Protein AF-A0A950G8R0-F1 (afdb_monomer)

Nearest PDB structures (foldseek):
  3d36-assembly1_B  TM=7.121E-01  e=9.493E-11  Geobacillus stearothermophilus 10
  7zp0-assembly1_A  TM=7.092E-01  e=2.660E-10  Escherichia coli 'BL21-Gold(DE3)pLysS AG'
  3d36-assembly1_A  TM=7.132E-01  e=2.826E-10  Geobacillus stearothermophilus 10
  3ehj-assembly1_A  TM=5.829E-01  e=2.510E-07  Bacillus subtilis
  7ssj-assembly2_D  TM=5.997E-01  e=2.511E-06  Bacillus subtilis subsp. subtilis str. 168

Sequence (204 aa):
MTQLGWFESFAVLNPNGLFPLAYAFGLAVSVLGVSAFRNWGAMLARRNLADSPELQDIVDSERGTVRFHGERLEIASEAEWAMTALAGRAAAQDVTLKVALVPGLAVWMDRRSFRRLLVELISRASADAACGHVLLTGCRHGGRVQIAVSHDGPPASREMLETALRSSIEIAALNGGRLEVNICTGQGATVLVRMPEPAAAPAP

Foldseek 3Di:
DDDDDDDDDDDDDDPDDDDDDDDPDDPDDDPPPPVVVLVVLVVVVVVVQVPPVLSVVLVVPPPDDDDWDWDKDFVVVLLVVLCVVCVVVLVVQLEAEEEAEDGPAIAGGRSSLVSVLNNLLQVVQSSQARNWYWYWYWDDDPQKIKIKIWHQGAEDPPVVVCVSCVSSQVSLVVQVKGWDKDADGNRGIMIMIIGHGPPDDPDD

Structure (mmCIF, N/CA/C/O backbone):
data_AF-A0A950G8R0-F1
#
_entry.id   AF-A0A950G8R0-F1
#
loop_
_atom_site.group_PDB
_atom_site.id
_atom_site.type_symbol
_atom_site.label_atom_id
_atom_site.label_alt_id
_atom_site.label_comp_id
_atom_site.label_asym_id
_atom_site.label_entity_id
_atom_site.label_seq_id
_atom_site.pdbx_PDB_ins_code
_atom_site.Cartn_x
_atom_site.Cartn_y
_atom_site.Cartn_z
_atom_site.occupancy
_atom_site.B_iso_or_equiv
_atom_site.auth_seq_id
_atom_site.auth_comp_id
_atom_site.auth_asym_id
_atom_site.auth_atom_id
_atom_site.pdbx_PDB_model_num
ATOM 1 N N . MET A 1 1 ? -28.701 -11.470 -23.877 1.00 56.28 1 MET A N 1
ATOM 2 C CA . MET A 1 1 ? -29.969 -11.731 -23.167 1.00 56.28 1 MET A CA 1
ATOM 3 C C . MET A 1 1 ? -29.976 -13.193 -22.760 1.00 56.28 1 MET A C 1
ATOM 5 O O . MET A 1 1 ? -30.328 -14.033 -23.573 1.00 56.28 1 MET A O 1
ATOM 9 N N . THR A 1 2 ? -29.538 -13.478 -21.534 1.00 52.56 2 THR A N 1
ATOM 10 C CA . THR A 1 2 ? -29.691 -14.793 -20.901 1.00 52.56 2 THR A CA 1
ATOM 11 C C . THR A 1 2 ? -29.766 -14.559 -19.394 1.00 52.56 2 THR A C 1
ATOM 13 O O . THR A 1 2 ? -28.801 -14.114 -18.779 1.00 52.56 2 THR A O 1
ATOM 16 N N . GLN A 1 3 ? -30.964 -14.753 -18.849 1.00 56.56 3 GLN A N 1
ATOM 17 C CA . GLN A 1 3 ? -31.274 -14.857 -17.424 1.00 56.56 3 GLN A CA 1
ATOM 18 C C . GLN A 1 3 ? -31.016 -16.296 -16.962 1.00 56.56 3 GLN A C 1
ATOM 20 O O . GLN A 1 3 ? -31.252 -17.209 -17.748 1.00 56.56 3 GLN A O 1
ATOM 25 N N . LEU A 1 4 ? -30.603 -16.455 -15.699 1.00 52.44 4 LEU A N 1
ATOM 26 C CA . LEU A 1 4 ? -30.851 -17.557 -14.740 1.00 52.44 4 LEU A CA 1
ATOM 27 C C . LEU A 1 4 ? -29.830 -17.315 -13.612 1.00 52.44 4 LEU A C 1
ATOM 29 O O . LEU A 1 4 ? -28.634 -17.374 -13.862 1.00 52.44 4 LEU A O 1
ATOM 33 N N . GLY A 1 5 ? -30.209 -16.805 -12.439 1.00 49.22 5 GLY A N 1
ATOM 34 C CA . GLY A 1 5 ? -31.035 -17.483 -11.432 1.00 49.22 5 GLY A CA 1
ATOM 35 C C . GLY A 1 5 ? -30.094 -18.172 -10.429 1.00 49.22 5 GLY A C 1
ATOM 36 O O . GLY A 1 5 ? -29.010 -18.553 -10.843 1.00 49.22 5 GLY A O 1
ATOM 37 N N . TRP A 1 6 ? -30.498 -18.328 -9.162 1.00 50.22 6 TRP A N 1
ATOM 38 C CA . TRP A 1 6 ? -29.772 -18.969 -8.036 1.00 50.22 6 TRP A CA 1
ATOM 39 C C . TRP A 1 6 ? -29.011 -18.033 -7.073 1.00 50.22 6 TRP A C 1
ATOM 41 O O . TRP A 1 6 ? -27.817 -17.803 -7.216 1.00 50.22 6 TRP A O 1
ATOM 51 N N . PHE A 1 7 ? -29.701 -17.542 -6.035 1.00 55.50 7 PHE A N 1
ATOM 52 C CA . PHE A 1 7 ? -29.464 -18.003 -4.657 1.00 55.50 7 PHE A CA 1
ATOM 53 C C . PHE A 1 7 ? -30.674 -17.675 -3.774 1.00 55.50 7 PHE A C 1
ATOM 55 O O . PHE A 1 7 ? -31.236 -16.582 -3.821 1.00 55.50 7 PHE A O 1
ATOM 62 N N . GLU A 1 8 ? -31.097 -18.691 -3.035 1.00 46.59 8 GLU A N 1
ATOM 63 C CA . GLU A 1 8 ? -32.335 -18.776 -2.278 1.00 46.59 8 GLU A CA 1
ATOM 64 C C . GLU A 1 8 ? -32.227 -18.139 -0.885 1.00 46.59 8 GLU A C 1
ATOM 66 O O . GLU A 1 8 ? -31.207 -18.220 -0.205 1.00 46.59 8 GLU A O 1
ATOM 71 N N . SER A 1 9 ? -33.339 -17.523 -0.488 1.00 46.38 9 SER A N 1
ATOM 72 C CA . SER A 1 9 ? -33.982 -17.546 0.827 1.00 46.38 9 SER A CA 1
ATOM 73 C C . SER A 1 9 ? -33.234 -18.178 2.011 1.00 46.38 9 SER A C 1
ATOM 75 O O . SER A 1 9 ? -33.137 -19.394 2.110 1.00 46.38 9 SER A O 1
ATOM 77 N N . PHE A 1 10 ? -32.946 -17.360 3.028 1.00 44.28 10 PHE A N 1
ATOM 78 C CA . PHE A 1 10 ? -33.042 -17.777 4.432 1.00 44.28 10 PHE A CA 1
ATOM 79 C C . PHE A 1 10 ? -33.707 -16.670 5.254 1.00 44.28 10 PHE A C 1
ATOM 81 O O . PHE A 1 10 ? -33.058 -15.806 5.837 1.00 44.28 10 PHE A O 1
ATOM 88 N N . ALA A 1 11 ? -35.038 -16.712 5.290 1.00 43.00 11 ALA A N 1
ATOM 89 C CA . ALA A 1 11 ? -35.831 -16.094 6.339 1.00 43.00 11 ALA A CA 1
ATOM 90 C C . ALA A 1 11 ? -36.246 -17.207 7.308 1.00 43.00 11 ALA A C 1
ATOM 92 O O . ALA A 1 11 ? -37.139 -17.995 7.004 1.00 43.00 11 ALA A O 1
ATOM 93 N N . VAL A 1 12 ? -35.590 -17.285 8.467 1.00 53.62 12 VAL A N 1
ATOM 94 C CA . VAL A 1 12 ? -36.101 -18.037 9.620 1.00 53.62 12 VAL A CA 1
ATOM 95 C C . VAL A 1 12 ? -36.575 -17.013 10.639 1.00 53.62 12 VAL A C 1
ATOM 97 O O . VAL A 1 12 ? -35.790 -16.370 11.332 1.00 53.62 12 VAL A O 1
ATOM 100 N N . LEU A 1 13 ? -37.894 -16.842 10.669 1.00 48.06 13 LEU A N 1
ATOM 101 C CA . LEU A 1 13 ? -38.635 -16.189 11.738 1.00 48.06 13 LEU A CA 1
ATOM 102 C C . LEU A 1 13 ? -38.479 -17.016 13.018 1.00 48.06 13 LEU A C 1
ATOM 104 O O . LEU A 1 13 ? -38.808 -18.200 13.023 1.00 48.06 13 LEU A O 1
ATOM 108 N N . ASN A 1 14 ? -38.053 -16.382 14.108 1.00 51.53 14 ASN A N 1
ATOM 109 C CA . ASN A 1 14 ? -38.262 -16.907 15.453 1.00 51.53 14 ASN A CA 1
ATOM 110 C C . ASN A 1 14 ? -39.216 -15.961 16.203 1.00 51.53 14 ASN A C 1
ATOM 112 O O . ASN A 1 14 ? -38.780 -14.909 16.676 1.00 51.53 14 ASN A O 1
ATOM 116 N N . PRO A 1 15 ? -40.526 -16.264 16.256 1.00 60.34 15 PRO A N 1
ATOM 117 C CA . PRO A 1 15 ? -41.476 -15.553 17.088 1.00 60.34 15 PRO A CA 1
ATOM 118 C C . PRO A 1 15 ? -41.590 -16.280 18.436 1.00 60.34 15 PRO A C 1
ATOM 120 O O . PRO A 1 15 ? -41.820 -17.484 18.473 1.00 60.34 15 PRO A O 1
ATOM 123 N N . ASN A 1 16 ? -41.522 -15.529 19.536 1.00 57.62 16 ASN A N 1
ATOM 124 C CA . ASN A 1 16 ? -41.764 -15.972 20.921 1.00 57.62 16 ASN A CA 1
ATOM 125 C C . ASN A 1 16 ? -40.539 -16.503 21.686 1.00 57.62 16 ASN A C 1
ATOM 127 O O . ASN A 1 16 ? -40.382 -17.694 21.935 1.00 57.62 16 ASN A O 1
ATOM 131 N N . GLY A 1 17 ? -39.738 -15.562 22.184 1.00 45.22 17 GLY A N 1
ATOM 132 C CA . GLY A 1 17 ? -38.796 -15.777 23.281 1.00 45.22 17 GLY A CA 1
ATOM 133 C C . GLY A 1 17 ? -38.827 -14.595 24.245 1.00 45.22 17 GLY A C 1
ATOM 134 O O . GLY A 1 17 ? -37.908 -13.787 24.267 1.00 45.22 17 GLY A O 1
ATOM 135 N N . LEU A 1 18 ? -39.923 -14.471 24.998 1.00 55.84 18 LEU A N 1
ATOM 136 C CA . LEU A 1 18 ? -40.035 -13.627 26.189 1.00 55.84 18 LEU A CA 1
ATOM 137 C C . LEU A 1 18 ? -38.908 -13.976 27.177 1.00 55.84 18 LEU A C 1
ATOM 139 O O . LEU A 1 18 ? -38.962 -15.029 27.804 1.00 55.84 18 LEU A O 1
ATOM 143 N N . PHE A 1 19 ? -37.933 -13.082 27.360 1.00 46.44 19 PHE A N 1
ATOM 144 C CA . PHE A 1 19 ? -37.083 -13.055 28.554 1.00 46.44 19 PHE A CA 1
ATOM 145 C C . PHE A 1 19 ? -36.924 -11.615 29.071 1.00 46.44 19 PHE A C 1
ATOM 147 O O . PHE A 1 19 ? -36.856 -10.681 28.269 1.00 46.44 19 PHE A O 1
ATOM 154 N N . PRO A 1 20 ? -36.948 -11.408 30.401 1.00 51.25 20 PRO A N 1
ATOM 155 C CA . PRO A 1 20 ? -37.363 -10.148 30.998 1.00 51.25 20 PRO A CA 1
ATOM 156 C C . PRO A 1 20 ? -36.202 -9.200 31.335 1.00 51.25 20 PRO A C 1
ATOM 158 O O . PRO A 1 20 ? -35.110 -9.613 31.708 1.00 51.25 20 PRO A O 1
ATOM 161 N N . LEU A 1 21 ? -36.520 -7.906 31.234 1.00 49.56 21 LEU A N 1
ATOM 162 C CA . LEU A 1 21 ? -36.115 -6.781 32.091 1.00 49.56 21 LEU A CA 1
ATOM 163 C C . LEU A 1 21 ? -35.114 -7.094 33.223 1.00 49.56 21 LEU A C 1
ATOM 165 O O . LEU A 1 21 ? -35.530 -7.386 34.341 1.00 49.56 21 LEU A O 1
ATOM 169 N N . ALA A 1 22 ? -33.813 -6.921 32.970 1.00 41.91 22 ALA A N 1
ATOM 170 C CA . ALA A 1 22 ? -32.815 -6.751 34.033 1.00 41.91 22 ALA A CA 1
ATOM 171 C C . ALA A 1 22 ? -31.480 -6.164 33.529 1.00 41.91 22 ALA A C 1
ATOM 173 O O . ALA A 1 22 ? -30.437 -6.742 33.777 1.00 41.91 22 ALA A O 1
ATOM 174 N N . TYR A 1 23 ? -31.473 -5.018 32.840 1.00 42.53 23 TYR A N 1
ATOM 175 C CA . TYR A 1 23 ? -30.245 -4.212 32.696 1.00 42.53 23 TYR A CA 1
ATOM 176 C C . TYR A 1 23 ? -30.595 -2.725 32.651 1.00 42.53 23 TYR A C 1
ATOM 178 O O . TYR A 1 23 ? -30.576 -2.070 31.614 1.00 42.53 23 TYR A O 1
ATOM 186 N N . ALA A 1 24 ? -30.954 -2.193 33.814 1.00 44.75 24 ALA A N 1
ATOM 187 C CA . ALA A 1 24 ? -31.114 -0.767 34.041 1.00 44.75 24 ALA A CA 1
ATOM 188 C C . ALA A 1 24 ? -30.210 -0.360 35.204 1.00 44.75 24 ALA A C 1
ATOM 190 O O . ALA A 1 24 ? -30.708 -0.143 36.292 1.00 44.75 24 ALA A O 1
ATOM 191 N N . PHE A 1 25 ? -28.891 -0.324 34.998 1.00 39.34 25 PHE A N 1
ATOM 192 C CA . PHE A 1 25 ? -27.943 0.475 35.789 1.00 39.34 25 PHE A CA 1
ATOM 193 C C . PHE A 1 25 ? -26.583 0.462 35.075 1.00 39.34 25 PHE A C 1
ATOM 195 O O . PHE A 1 25 ? -25.941 -0.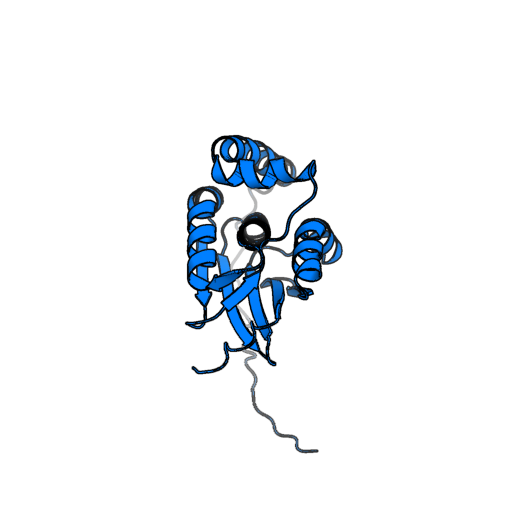581 34.999 1.00 39.34 25 PHE A O 1
ATOM 202 N N . GLY A 1 26 ? -26.159 1.609 34.527 1.00 38.31 26 GLY A N 1
ATOM 203 C CA . GLY A 1 26 ? -24.793 1.775 34.007 1.00 38.31 26 GLY A CA 1
ATOM 204 C C . GLY A 1 26 ? -24.605 2.535 32.688 1.00 38.31 26 GLY A C 1
ATOM 205 O O . GLY A 1 26 ? -23.570 2.360 32.062 1.00 38.31 26 GLY A O 1
ATOM 206 N N . LEU A 1 27 ? -25.544 3.375 32.238 1.00 41.72 27 LEU A N 1
ATOM 207 C CA . LEU A 1 27 ? -25.327 4.281 31.095 1.00 41.72 27 LEU A CA 1
ATOM 208 C C . LEU A 1 27 ? -25.220 5.730 31.575 1.00 41.72 27 LEU A C 1
ATOM 210 O O . LEU A 1 27 ? -26.142 6.523 31.419 1.00 41.72 27 LEU A O 1
ATOM 214 N N . ALA A 1 28 ? -24.098 6.070 32.206 1.00 39.53 28 ALA A N 1
ATOM 215 C CA . ALA A 1 28 ? -23.798 7.457 32.562 1.00 39.53 28 ALA A CA 1
ATOM 216 C C . ALA A 1 28 ? -22.292 7.746 32.649 1.00 39.53 28 ALA A C 1
ATOM 218 O O . ALA A 1 28 ? -21.869 8.524 33.490 1.00 39.53 28 ALA A O 1
ATOM 219 N N . VAL A 1 29 ? -21.462 7.141 31.795 1.00 44.09 29 VAL A N 1
ATOM 220 C CA . VAL A 1 29 ? -20.091 7.616 31.542 1.00 44.09 29 VAL A CA 1
ATOM 221 C C . VAL A 1 29 ? -19.752 7.300 30.082 1.00 44.09 29 VAL A C 1
ATOM 223 O O . VAL A 1 29 ? -20.073 6.213 29.610 1.00 44.09 29 VAL A O 1
ATOM 226 N N . SER A 1 30 ? -19.046 8.212 29.403 1.00 42.66 30 SER A N 1
ATOM 227 C CA . SER A 1 30 ? -18.218 7.957 28.199 1.00 42.66 30 SER A CA 1
ATOM 228 C C . SER A 1 30 ? -18.713 8.421 26.817 1.00 42.66 30 SER A C 1
ATOM 230 O O . SER A 1 30 ? -18.293 7.850 25.819 1.00 42.66 30 SER A O 1
ATOM 232 N N . VAL A 1 31 ? -19.501 9.495 26.686 1.00 42.34 31 VAL A N 1
ATOM 233 C CA . VAL A 1 31 ? -19.679 10.141 25.353 1.00 42.34 31 VAL A CA 1
ATOM 234 C C . VAL A 1 31 ? -18.687 11.297 25.120 1.00 42.34 31 VAL A C 1
ATOM 236 O O . VAL A 1 31 ? -18.410 11.657 23.982 1.00 42.34 31 VAL A O 1
ATOM 239 N N . LEU A 1 32 ? -18.036 11.815 26.169 1.00 40.28 32 LEU A N 1
ATOM 240 C CA . LEU A 1 32 ? -17.074 12.927 26.054 1.00 40.28 32 LEU A CA 1
ATOM 241 C C . LEU A 1 32 ? -15.586 12.512 26.000 1.00 40.28 32 LEU A C 1
ATOM 243 O O . LEU A 1 32 ? -14.726 13.375 25.861 1.00 40.28 32 LEU A O 1
ATOM 247 N N . GLY A 1 33 ? -15.261 11.214 26.075 1.00 36.69 33 GLY A N 1
ATOM 248 C CA . GLY A 1 33 ? -13.867 10.727 26.112 1.00 36.69 33 GLY A CA 1
ATOM 249 C C . GLY A 1 33 ? -13.295 10.206 24.786 1.00 36.69 33 GLY A C 1
ATOM 250 O O . GLY A 1 33 ? -12.078 10.169 24.612 1.00 36.69 33 GLY A O 1
ATOM 251 N N . VAL A 1 34 ? -14.143 9.824 23.825 1.00 45.59 34 VAL A N 1
ATOM 252 C CA . VAL A 1 34 ? -13.690 9.130 22.600 1.00 45.59 34 VAL A CA 1
ATOM 253 C C . VAL A 1 34 ? -13.002 10.082 21.610 1.00 45.59 34 VAL A C 1
ATOM 255 O O . VAL A 1 34 ? -12.077 9.687 20.900 1.00 45.59 34 VAL A O 1
ATOM 258 N N . SER A 1 35 ? -13.380 11.362 21.589 1.00 47.34 35 SER A N 1
ATOM 259 C CA . SER A 1 35 ? -12.761 12.350 20.694 1.00 47.34 35 SER A CA 1
ATOM 260 C C . SER A 1 35 ? -11.381 12.812 21.177 1.00 47.34 35 SER A C 1
ATOM 262 O O . SER A 1 35 ? -10.475 12.987 20.362 1.00 47.34 35 SER A O 1
ATOM 264 N N . ALA A 1 36 ? -11.180 12.945 22.492 1.00 46.81 36 ALA A N 1
ATOM 265 C CA . ALA A 1 36 ? -9.898 13.357 23.066 1.00 46.81 36 ALA A CA 1
ATOM 266 C C . ALA A 1 36 ? -8.822 12.257 22.956 1.00 46.81 36 ALA A C 1
ATOM 268 O O . ALA A 1 36 ? -7.653 12.564 22.721 1.00 46.81 36 ALA A O 1
ATOM 269 N N . PHE A 1 37 ? -9.210 10.977 23.028 1.00 45.75 37 PHE A N 1
ATOM 270 C CA . PHE A 1 37 ? -8.273 9.855 22.895 1.00 45.75 37 PHE A CA 1
ATOM 271 C C . PHE A 1 37 ? -7.771 9.663 21.449 1.00 45.75 37 PHE A C 1
ATOM 273 O O . PHE A 1 37 ? -6.591 9.379 21.236 1.00 45.75 37 PHE A O 1
ATOM 280 N N . ARG A 1 38 ? -8.616 9.938 20.439 1.00 51.53 38 ARG A N 1
ATOM 281 C CA . ARG A 1 38 ? -8.220 9.918 19.013 1.00 51.53 38 ARG A CA 1
ATOM 282 C C . ARG A 1 38 ? -7.114 10.925 18.682 1.00 51.53 38 ARG A C 1
ATOM 284 O O . ARG A 1 38 ? -6.233 10.614 17.884 1.00 51.53 38 ARG A O 1
ATOM 291 N N . ASN A 1 39 ? -7.120 12.102 19.312 1.00 47.75 39 ASN A N 1
ATOM 292 C CA . ASN A 1 39 ? -6.078 13.115 19.101 1.00 47.75 39 ASN A CA 1
ATOM 293 C C . ASN A 1 39 ? -4.795 12.835 19.905 1.00 47.75 39 ASN A C 1
ATOM 295 O O . ASN A 1 39 ? -3.703 13.164 19.439 1.00 47.75 39 ASN A O 1
ATOM 299 N N . TRP A 1 40 ? -4.890 12.181 21.069 1.00 47.12 40 TRP A N 1
ATOM 300 C CA . TRP A 1 40 ? -3.723 11.840 21.896 1.00 47.12 40 TRP A CA 1
ATOM 301 C C . TRP A 1 40 ? -2.821 10.792 21.219 1.00 47.12 40 TRP A C 1
ATOM 303 O O . TRP A 1 40 ? -1.595 10.936 21.208 1.00 47.12 40 TRP A O 1
ATOM 313 N N . GLY A 1 41 ? -3.411 9.792 20.555 1.00 51.22 41 GLY A N 1
ATOM 314 C CA . GLY A 1 41 ? -2.663 8.788 19.786 1.00 51.22 41 GLY A CA 1
ATOM 315 C C . GLY A 1 41 ? -1.854 9.387 18.626 1.00 51.22 41 GLY A C 1
ATOM 316 O O . GLY A 1 41 ? -0.707 9.002 18.405 1.00 51.22 41 GLY A O 1
ATOM 317 N N . ALA A 1 42 ? -2.394 10.398 17.936 1.00 52.69 42 ALA A N 1
ATOM 318 C CA . ALA A 1 42 ? -1.684 11.106 16.868 1.00 52.69 42 ALA A CA 1
ATOM 319 C C . ALA A 1 42 ? -0.477 11.915 17.385 1.00 52.69 42 ALA A C 1
ATOM 321 O O . ALA A 1 42 ? 0.511 12.075 16.666 1.00 52.69 42 ALA A O 1
ATOM 322 N N . MET A 1 43 ? -0.532 12.396 18.632 1.00 54.09 43 MET A N 1
ATOM 323 C CA . MET A 1 43 ? 0.553 13.155 19.259 1.00 54.09 43 MET A CA 1
ATOM 324 C C . MET A 1 43 ? 1.682 12.245 19.772 1.00 54.09 43 MET A C 1
ATOM 326 O O . MET A 1 43 ? 2.853 12.583 19.609 1.00 54.09 43 MET A O 1
ATOM 330 N N . LEU A 1 44 ? 1.362 11.067 20.325 1.00 49.53 44 LEU A N 1
ATOM 331 C CA . LEU A 1 44 ? 2.370 10.094 20.777 1.00 49.53 44 LEU A CA 1
ATOM 332 C C . LEU A 1 44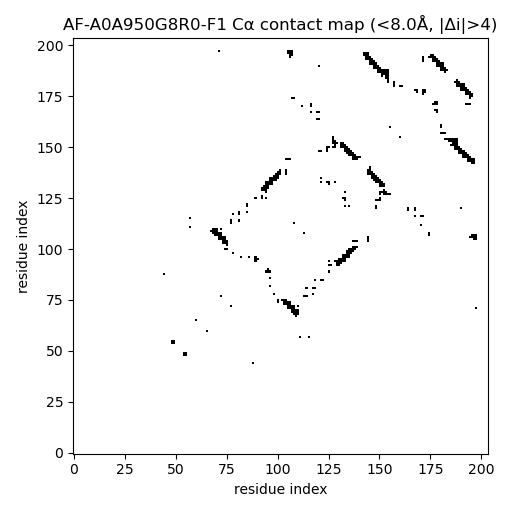 ? 3.021 9.334 19.614 1.00 49.53 44 LEU A C 1
ATOM 334 O O . LEU A 1 44 ? 4.227 9.094 19.639 1.00 49.53 44 LEU A O 1
ATOM 338 N N . ALA A 1 45 ? 2.278 9.063 18.540 1.00 51.84 45 ALA A N 1
ATOM 339 C CA . ALA A 1 45 ? 2.832 8.442 17.340 1.00 51.84 45 ALA A CA 1
ATOM 340 C C . ALA A 1 45 ? 3.843 9.335 16.589 1.00 51.84 45 ALA A C 1
ATOM 342 O O . ALA A 1 45 ? 4.640 8.824 15.806 1.00 51.84 45 ALA A O 1
ATOM 343 N N . ARG A 1 46 ? 3.852 10.655 16.835 1.00 52.72 46 ARG A N 1
ATOM 344 C CA . ARG A 1 46 ? 4.882 11.568 16.304 1.00 52.72 46 ARG A CA 1
ATOM 345 C C . ARG A 1 46 ? 6.214 11.478 17.052 1.00 52.72 46 ARG A C 1
ATOM 347 O O . ARG A 1 46 ? 7.239 11.772 16.451 1.00 52.72 46 ARG A O 1
ATOM 354 N N . ARG A 1 47 ? 6.225 11.064 18.327 1.00 49.06 47 ARG A N 1
ATOM 355 C CA . ARG A 1 47 ? 7.460 11.001 19.129 1.00 49.06 47 ARG A CA 1
ATOM 356 C C . ARG A 1 47 ? 8.353 9.815 18.767 1.00 49.06 47 ARG A C 1
ATOM 358 O O . ARG A 1 47 ? 9.550 10.011 18.651 1.00 49.06 47 ARG A O 1
ATOM 365 N N . ASN A 1 48 ? 7.782 8.644 18.482 1.00 49.41 48 ASN A N 1
ATOM 366 C CA . ASN A 1 48 ? 8.576 7.477 18.068 1.00 49.41 48 ASN A CA 1
ATOM 367 C C . ASN A 1 48 ? 9.017 7.516 16.592 1.00 49.41 48 ASN A C 1
ATOM 369 O O . ASN A 1 48 ? 9.901 6.762 16.203 1.00 49.41 48 ASN A O 1
ATOM 373 N N . LEU A 1 49 ? 8.430 8.390 15.764 1.00 52.53 49 LEU A N 1
ATOM 374 C CA . LEU A 1 49 ? 8.834 8.549 14.361 1.00 52.53 49 LEU A CA 1
ATOM 375 C C . LEU A 1 49 ? 10.155 9.314 14.209 1.00 52.53 49 LEU A C 1
ATOM 377 O O . LEU A 1 49 ? 10.878 9.098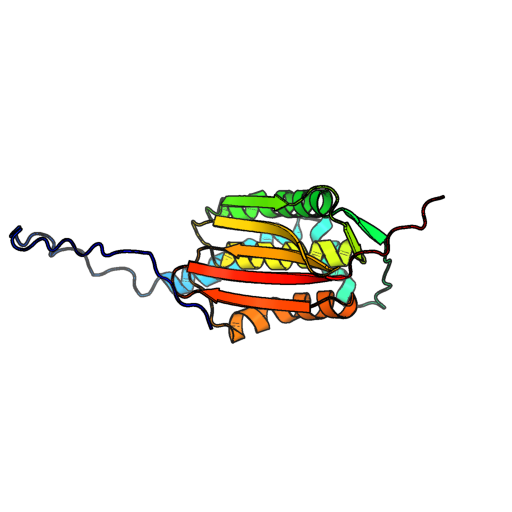 13.242 1.00 52.53 49 LEU A O 1
ATOM 381 N N . ALA A 1 50 ? 10.459 10.205 15.157 1.00 52.84 50 ALA A N 1
ATOM 382 C CA . ALA A 1 50 ? 11.679 11.003 15.135 1.00 52.84 50 ALA A CA 1
ATOM 383 C C . ALA A 1 50 ? 12.945 10.174 15.408 1.00 52.84 50 ALA A C 1
ATOM 385 O O . ALA A 1 50 ? 14.026 10.636 15.077 1.00 52.84 50 ALA A O 1
ATOM 386 N N . ASP A 1 51 ? 12.825 8.960 15.950 1.00 56.94 51 ASP A N 1
ATOM 387 C CA . ASP A 1 51 ? 13.983 8.111 16.264 1.00 56.94 51 ASP A CA 1
ATOM 388 C C . ASP A 1 51 ? 14.252 7.023 15.211 1.00 56.94 51 ASP A C 1
ATOM 390 O O . ASP A 1 51 ? 15.221 6.278 15.337 1.00 56.94 51 ASP A O 1
ATOM 394 N N . SER A 1 52 ? 13.435 6.915 14.154 1.00 59.44 52 SER A N 1
ATOM 395 C CA . SER A 1 52 ? 13.754 6.053 13.008 1.00 59.44 52 SER A CA 1
ATOM 396 C C . SER A 1 52 ? 14.501 6.859 11.942 1.00 59.44 52 SER A C 1
ATOM 398 O O . SER A 1 52 ? 13.850 7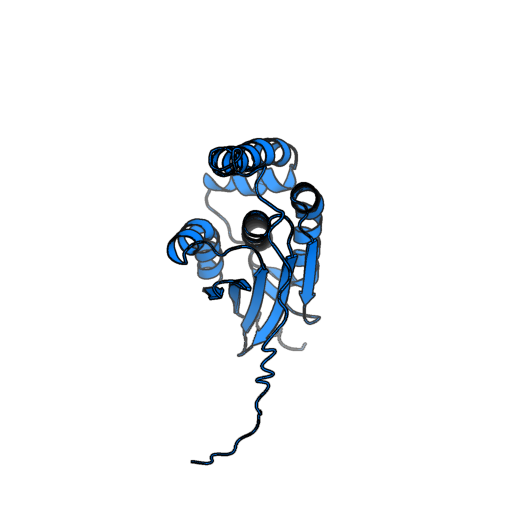.572 11.172 1.00 59.44 52 SER A O 1
ATOM 400 N N . PRO A 1 53 ? 15.840 6.736 11.839 1.00 60.84 53 PRO A N 1
ATOM 401 C CA . PRO A 1 53 ? 16.631 7.493 10.864 1.00 60.84 53 PRO A CA 1
ATOM 402 C C . PRO A 1 53 ? 16.173 7.240 9.418 1.00 60.84 53 PRO A C 1
ATOM 404 O O . PRO A 1 53 ? 16.271 8.118 8.568 1.00 60.84 53 PRO A O 1
ATOM 407 N N . GLU A 1 54 ? 15.593 6.067 9.145 1.00 62.75 54 GLU A N 1
ATOM 408 C CA . GLU A 1 54 ? 15.070 5.703 7.823 1.00 62.75 54 GLU A CA 1
ATOM 409 C C . GLU A 1 54 ? 13.789 6.476 7.445 1.00 62.75 54 GLU A C 1
ATOM 411 O O . GLU A 1 54 ? 13.557 6.746 6.270 1.00 62.75 54 GLU A O 1
ATOM 416 N N . LEU A 1 55 ? 12.972 6.884 8.427 1.00 62.62 55 LEU A N 1
ATOM 417 C CA . LEU A 1 55 ? 11.778 7.710 8.198 1.00 62.62 55 LEU A CA 1
ATOM 418 C C . LEU A 1 55 ? 12.112 9.209 8.149 1.00 62.62 55 LEU A C 1
ATOM 420 O O . LEU A 1 55 ? 11.397 9.960 7.486 1.00 62.62 55 LEU A O 1
ATOM 424 N N . GLN A 1 56 ? 13.199 9.646 8.796 1.00 63.66 56 GLN A N 1
ATOM 425 C CA . GLN A 1 56 ? 13.677 11.034 8.725 1.00 63.66 56 GLN A CA 1
ATOM 426 C C . GLN A 1 56 ? 14.149 11.423 7.317 1.00 63.66 56 GLN A C 1
ATOM 428 O O . GLN A 1 56 ? 13.778 12.491 6.832 1.00 63.66 56 GLN A O 1
ATOM 433 N N . ASP A 1 57 ? 14.851 10.531 6.611 1.00 64.81 57 ASP A N 1
ATOM 434 C CA . ASP A 1 57 ? 15.332 10.785 5.237 1.00 64.81 57 ASP A CA 1
ATOM 435 C C . ASP A 1 57 ? 14.165 11.005 4.238 1.00 64.81 57 ASP A C 1
ATOM 437 O O . ASP A 1 57 ? 14.290 11.697 3.225 1.00 64.81 57 ASP A O 1
ATOM 441 N N . ILE A 1 58 ? 12.975 10.474 4.552 1.00 62.66 58 ILE A N 1
ATOM 442 C CA . ILE A 1 58 ? 11.749 10.674 3.760 1.00 62.66 58 ILE A CA 1
ATOM 443 C C . ILE A 1 58 ? 11.167 12.088 3.954 1.00 62.66 58 ILE A C 1
ATOM 445 O O . ILE A 1 58 ? 10.567 12.636 3.024 1.00 62.66 58 ILE A O 1
ATOM 449 N N . VAL A 1 59 ? 11.342 12.687 5.137 1.00 58.66 59 VAL A N 1
ATOM 450 C CA . VAL A 1 59 ? 10.795 14.008 5.500 1.00 58.66 59 VAL A CA 1
ATOM 451 C C . VAL A 1 59 ? 11.709 15.148 5.036 1.00 58.66 59 VAL A C 1
ATOM 453 O O . VAL A 1 59 ? 11.215 16.175 4.573 1.00 58.66 59 VAL A O 1
ATOM 456 N N . ASP A 1 60 ? 13.031 14.961 5.065 1.00 62.06 60 ASP A N 1
ATOM 457 C CA . ASP A 1 60 ? 14.001 16.009 4.701 1.00 62.06 60 ASP A CA 1
ATOM 458 C C . ASP A 1 60 ? 14.037 16.341 3.193 1.00 62.06 60 ASP A C 1
ATOM 460 O O . ASP A 1 60 ? 14.553 17.383 2.781 1.00 62.06 60 ASP A O 1
ATOM 464 N N . SER A 1 61 ? 13.414 15.510 2.353 1.00 57.81 61 SER A N 1
ATOM 465 C CA . SER A 1 61 ? 13.375 15.692 0.894 1.00 57.81 61 SER A CA 1
ATOM 466 C C . SER A 1 61 ? 12.452 16.828 0.404 1.00 57.81 61 SER A C 1
ATOM 468 O O . SER A 1 61 ? 12.470 17.149 -0.783 1.00 57.81 61 SER A O 1
ATOM 470 N N . GLU A 1 62 ? 11.676 17.492 1.271 1.00 61.84 62 GLU A N 1
ATOM 471 C CA . GLU A 1 62 ? 10.715 18.540 0.863 1.00 61.84 62 GLU A CA 1
ATOM 472 C C . GLU A 1 62 ? 11.348 19.906 0.510 1.00 61.84 62 GLU A C 1
ATOM 474 O O . GLU A 1 62 ? 10.640 20.827 0.105 1.00 61.84 62 GLU A O 1
ATOM 479 N N . ARG A 1 63 ? 12.677 20.067 0.619 1.00 61.56 63 ARG A N 1
ATOM 480 C CA . ARG A 1 63 ? 13.375 21.349 0.355 1.00 61.56 63 ARG A CA 1
ATOM 481 C C . ARG A 1 63 ? 14.347 21.349 -0.832 1.00 61.56 63 ARG A C 1
ATOM 483 O O . ARG A 1 63 ? 15.019 22.355 -1.048 1.00 61.56 63 ARG A O 1
ATOM 490 N N . GLY A 1 64 ? 14.431 20.268 -1.611 1.00 61.47 64 GLY A N 1
ATOM 491 C CA . GLY A 1 64 ? 15.405 20.130 -2.702 1.00 61.47 64 GLY A CA 1
ATOM 492 C C . GLY A 1 64 ? 14.799 19.684 -4.032 1.00 61.47 64 GLY A C 1
ATOM 493 O O . GLY A 1 64 ? 13.712 19.120 -4.084 1.00 61.47 64 GLY A O 1
ATOM 494 N N . THR A 1 65 ? 15.524 19.919 -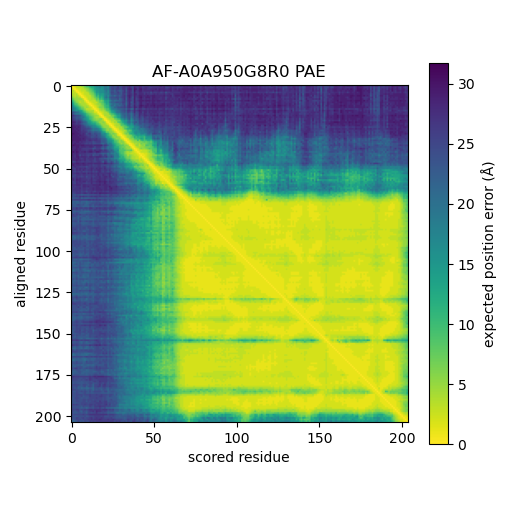5.129 1.00 71.19 65 THR A N 1
ATOM 495 C CA . THR A 1 65 ? 15.214 19.367 -6.455 1.00 71.19 65 THR A CA 1
ATOM 496 C C . THR A 1 65 ? 15.151 17.840 -6.371 1.00 71.19 65 THR A C 1
ATOM 498 O O . THR A 1 65 ? 16.189 17.181 -6.296 1.00 71.19 65 THR A O 1
ATOM 501 N N . VAL A 1 66 ? 13.944 17.271 -6.370 1.00 66.38 66 VAL A N 1
ATOM 502 C CA . VAL A 1 66 ? 13.740 15.819 -6.296 1.00 66.38 66 VAL A CA 1
ATOM 503 C C . VAL A 1 66 ? 14.282 15.183 -7.576 1.00 66.38 66 VAL A C 1
ATOM 505 O O . VAL A 1 66 ? 13.737 15.369 -8.663 1.00 66.38 66 VAL A O 1
ATOM 508 N N . ARG A 1 67 ? 15.395 14.453 -7.466 1.00 77.38 67 ARG A N 1
ATOM 509 C CA . ARG A 1 67 ? 15.916 13.623 -8.557 1.00 77.38 67 ARG A CA 1
ATOM 510 C C . ARG A 1 67 ? 15.262 12.252 -8.463 1.00 77.38 67 ARG A C 1
ATOM 512 O O . ARG A 1 67 ? 15.513 11.525 -7.511 1.00 77.38 67 ARG A O 1
ATOM 519 N N . PHE A 1 68 ? 14.449 11.903 -9.453 1.00 83.06 68 PHE A N 1
ATOM 520 C CA . PHE A 1 68 ? 13.846 10.576 -9.537 1.00 83.06 68 PHE A CA 1
ATOM 521 C C . PHE A 1 68 ? 14.873 9.560 -10.040 1.00 83.06 68 PHE A C 1
ATOM 523 O O . PHE A 1 68 ? 15.376 9.689 -11.158 1.00 83.06 68 PHE A O 1
ATOM 530 N N . HIS A 1 69 ? 15.170 8.545 -9.229 1.00 90.12 69 HIS A N 1
ATOM 531 C CA . HIS A 1 69 ? 15.976 7.401 -9.641 1.00 90.12 69 HIS A CA 1
ATOM 532 C C . HIS A 1 69 ? 15.067 6.189 -9.853 1.00 90.12 69 HIS A C 1
ATOM 534 O O . HIS A 1 69 ? 14.865 5.380 -8.955 1.00 90.12 69 HIS A O 1
ATOM 540 N N . GLY A 1 70 ? 14.460 6.099 -11.039 1.00 93.50 70 GLY A N 1
ATOM 541 C CA . GLY A 1 70 ? 13.595 4.970 -11.373 1.00 93.50 70 GLY A CA 1
ATOM 542 C C . GLY A 1 70 ? 14.392 3.670 -11.444 1.00 93.50 70 GLY A C 1
ATOM 543 O O . GLY A 1 70 ? 15.317 3.561 -12.247 1.00 93.50 70 GLY A O 1
ATOM 544 N N . GLU A 1 71 ? 14.011 2.688 -10.633 1.00 96.19 71 GLU A N 1
ATOM 545 C CA . GLU A 1 71 ? 14.551 1.332 -10.669 1.00 96.19 71 GLU A CA 1
ATOM 546 C C . GLU A 1 71 ? 13.411 0.303 -10.705 1.00 96.19 71 GLU A C 1
ATOM 548 O O . GLU A 1 71 ? 12.245 0.608 -10.433 1.00 96.19 71 GLU A O 1
ATOM 553 N N . ARG A 1 72 ? 13.735 -0.940 -11.072 1.00 96.38 72 ARG A N 1
ATOM 554 C CA . ARG A 1 72 ? 12.779 -2.048 -11.023 1.00 96.38 72 ARG A CA 1
ATOM 555 C C . ARG A 1 72 ? 12.683 -2.557 -9.586 1.00 96.38 72 ARG A C 1
ATOM 557 O O . ARG A 1 72 ? 13.600 -3.218 -9.108 1.00 96.38 72 ARG A O 1
ATOM 564 N N . LEU A 1 73 ? 11.554 -2.303 -8.937 1.00 97.56 73 LEU A N 1
ATOM 565 C CA . LEU A 1 73 ? 11.281 -2.710 -7.561 1.00 97.56 73 LEU A CA 1
ATOM 566 C C . LEU A 1 73 ? 10.433 -3.971 -7.525 1.00 97.56 73 LEU A C 1
ATOM 568 O O . LEU A 1 73 ? 9.419 -4.047 -8.214 1.00 97.56 73 LEU A O 1
ATOM 572 N N . GLU A 1 74 ? 10.824 -4.935 -6.698 1.00 97.69 74 GLU A N 1
ATOM 573 C CA . GLU A 1 74 ? 10.046 -6.143 -6.429 1.00 97.69 74 GLU A CA 1
ATOM 574 C C . GLU A 1 74 ? 9.095 -5.883 -5.254 1.00 97.69 74 GLU A C 1
ATOM 576 O O . GLU A 1 74 ? 9.506 -5.441 -4.182 1.00 97.69 74 GLU A O 1
ATOM 581 N N . ILE A 1 75 ? 7.792 -6.076 -5.477 1.00 98.19 75 ILE A N 1
ATOM 582 C CA . ILE A 1 75 ? 6.767 -5.567 -4.550 1.00 98.19 75 ILE A CA 1
ATOM 583 C C . ILE A 1 75 ? 6.773 -6.328 -3.231 1.00 98.19 75 ILE A C 1
ATOM 585 O O . ILE A 1 75 ? 6.490 -5.721 -2.203 1.00 98.19 75 ILE A O 1
ATOM 589 N N . ALA A 1 76 ? 7.085 -7.626 -3.242 1.00 98.06 76 ALA A N 1
ATOM 590 C CA . ALA A 1 76 ? 7.112 -8.411 -2.014 1.00 98.06 76 ALA A CA 1
ATOM 591 C C . ALA A 1 76 ? 8.183 -7.894 -1.049 1.00 98.06 76 ALA A C 1
ATOM 593 O O . ALA A 1 76 ? 7.853 -7.617 0.101 1.00 98.06 76 ALA A O 1
ATOM 594 N N . SER A 1 77 ? 9.405 -7.655 -1.536 1.00 97.75 77 SER A N 1
ATOM 595 C CA . SER A 1 77 ? 10.497 -7.086 -0.736 1.00 97.75 77 SER A CA 1
ATOM 596 C C . SER A 1 77 ? 10.134 -5.730 -0.119 1.00 97.75 77 SER A C 1
ATOM 598 O O . SER A 1 77 ? 10.360 -5.483 1.064 1.00 97.75 77 SER A O 1
ATOM 600 N N . GLU A 1 78 ? 9.538 -4.831 -0.906 1.00 98.31 78 GLU A N 1
ATOM 601 C CA . GLU A 1 78 ? 9.198 -3.484 -0.430 1.00 98.31 78 GLU A CA 1
ATOM 602 C C . GLU A 1 78 ? 7.977 -3.485 0.510 1.00 98.31 78 GLU A C 1
ATOM 604 O O . GLU A 1 78 ? 7.911 -2.701 1.460 1.00 98.31 78 GLU A O 1
ATOM 609 N N . ALA A 1 79 ? 7.031 -4.404 0.298 1.00 98.12 79 ALA A N 1
ATOM 610 C CA . ALA A 1 79 ? 5.925 -4.650 1.214 1.00 98.12 79 ALA A CA 1
ATOM 611 C C . ALA A 1 79 ? 6.410 -5.206 2.556 1.00 98.12 79 ALA A C 1
ATOM 613 O O . ALA A 1 79 ? 6.002 -4.704 3.599 1.00 98.12 79 ALA A O 1
ATOM 614 N N . GLU A 1 80 ? 7.289 -6.208 2.552 1.00 97.81 80 GLU A N 1
ATOM 615 C CA . GLU A 1 80 ? 7.872 -6.786 3.767 1.00 97.81 80 GLU A CA 1
ATOM 616 C C . GLU A 1 80 ? 8.611 -5.729 4.595 1.00 97.81 80 GLU A C 1
ATOM 618 O O . GLU A 1 80 ? 8.407 -5.637 5.811 1.00 97.81 80 GLU A O 1
ATOM 623 N N . TRP A 1 81 ? 9.393 -4.871 3.930 1.00 97.62 81 TRP A N 1
ATOM 624 C CA . TRP A 1 81 ? 10.040 -3.732 4.577 1.00 97.62 81 TRP A CA 1
ATOM 625 C C . TRP A 1 81 ? 9.012 -2.808 5.249 1.00 97.62 81 TRP A C 1
ATOM 627 O O . TRP A 1 81 ? 9.138 -2.515 6.439 1.00 97.62 81 TRP A O 1
ATOM 637 N N . ALA A 1 82 ? 7.952 -2.403 4.539 1.00 97.44 82 ALA A N 1
ATOM 638 C CA . ALA A 1 82 ? 6.935 -1.496 5.080 1.00 97.44 82 ALA A CA 1
ATOM 639 C C . ALA A 1 82 ? 6.158 -2.114 6.259 1.00 97.44 82 ALA A C 1
ATOM 641 O O . ALA A 1 82 ? 5.868 -1.435 7.245 1.00 97.44 82 ALA A O 1
ATOM 642 N N . MET A 1 83 ? 5.852 -3.411 6.182 1.00 96.81 83 MET A N 1
ATOM 643 C CA . MET A 1 83 ? 5.172 -4.156 7.246 1.00 96.81 83 MET A CA 1
ATOM 644 C C . MET A 1 83 ? 6.045 -4.243 8.499 1.00 96.81 83 MET A C 1
ATOM 646 O O . MET A 1 83 ? 5.556 -4.012 9.603 1.00 96.81 83 MET A O 1
ATOM 650 N N . THR A 1 84 ? 7.344 -4.499 8.328 1.00 96.31 84 THR A N 1
ATOM 651 C CA . THR A 1 84 ? 8.319 -4.522 9.427 1.00 96.31 84 THR A CA 1
ATOM 652 C C . THR A 1 84 ? 8.454 -3.145 10.072 1.00 96.31 84 THR A C 1
ATOM 654 O O . THR A 1 84 ? 8.366 -3.028 11.295 1.00 96.31 84 THR A O 1
ATOM 657 N N . ALA A 1 85 ? 8.578 -2.088 9.263 1.00 94.69 85 ALA A N 1
ATOM 658 C CA . ALA A 1 85 ? 8.683 -0.710 9.742 1.00 94.69 85 ALA A CA 1
ATOM 659 C C . ALA A 1 85 ? 7.449 -0.256 10.548 1.00 94.69 85 ALA A C 1
ATOM 661 O O . ALA A 1 85 ? 7.562 0.578 11.446 1.00 94.69 85 ALA A O 1
ATOM 662 N N . LEU A 1 86 ? 6.266 -0.808 10.255 1.00 96.38 86 LEU A N 1
ATOM 663 C CA . LEU A 1 86 ? 5.005 -0.436 10.905 1.00 96.38 86 LEU A CA 1
ATOM 664 C C . L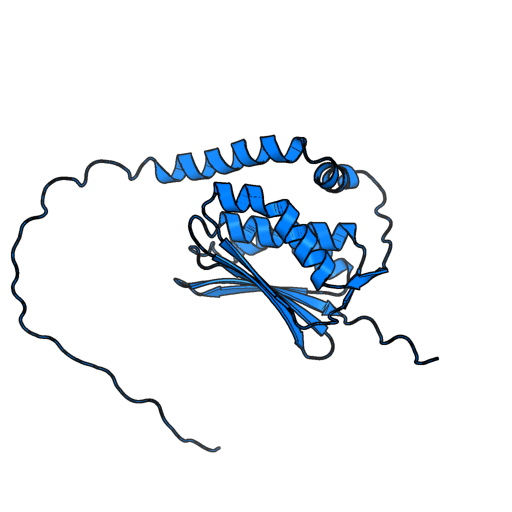EU A 1 86 ? 4.524 -1.416 11.980 1.00 96.38 86 LEU A C 1
ATOM 666 O O . LEU A 1 86 ? 3.573 -1.090 12.695 1.00 96.38 86 LEU A O 1
ATOM 670 N N . ALA A 1 87 ? 5.182 -2.564 12.154 1.00 94.44 87 ALA A N 1
ATOM 671 C CA . ALA A 1 87 ? 4.761 -3.616 13.078 1.00 94.44 87 ALA A CA 1
ATOM 672 C C . ALA A 1 87 ? 4.576 -3.108 14.518 1.00 94.44 87 ALA A C 1
ATOM 674 O O . ALA A 1 87 ? 3.527 -3.333 15.119 1.00 94.44 87 ALA A O 1
ATOM 675 N N . GLY A 1 88 ? 5.544 -2.358 15.058 1.00 93.94 88 GLY A N 1
ATOM 676 C CA . GLY A 1 88 ? 5.456 -1.825 16.425 1.00 93.94 88 GLY A CA 1
ATOM 677 C C . GLY A 1 88 ? 4.310 -0.825 16.615 1.00 93.94 88 GLY A C 1
ATOM 678 O O . GLY A 1 88 ? 3.646 -0.819 17.650 1.00 93.94 88 GLY A O 1
ATOM 679 N N . ARG A 1 89 ? 4.026 -0.008 15.594 1.00 92.69 89 ARG A N 1
ATOM 680 C CA . ARG A 1 89 ? 2.916 0.954 15.623 1.00 92.69 89 ARG A CA 1
ATOM 681 C C . ARG A 1 89 ? 1.564 0.258 15.526 1.00 92.69 89 ARG A C 1
ATOM 683 O O . ARG A 1 89 ? 0.657 0.625 16.263 1.00 92.69 89 ARG A O 1
ATOM 690 N N . ALA A 1 90 ? 1.438 -0.718 14.632 1.00 95.56 90 ALA A N 1
ATOM 691 C CA . ALA A 1 90 ? 0.222 -1.506 14.487 1.00 95.56 90 ALA A CA 1
ATOM 692 C C . ALA A 1 90 ? -0.088 -2.276 15.778 1.00 95.56 90 ALA A C 1
ATOM 694 O O . ALA A 1 90 ? -1.212 -2.210 16.266 1.00 95.56 90 ALA A O 1
ATOM 695 N N . ALA A 1 91 ? 0.927 -2.891 16.395 1.00 95.31 91 ALA A N 1
ATOM 696 C CA . ALA A 1 91 ? 0.789 -3.567 17.683 1.00 95.31 91 ALA A CA 1
ATOM 697 C C . ALA A 1 91 ? 0.309 -2.619 18.796 1.00 95.31 91 ALA A C 1
ATOM 699 O O . ALA A 1 91 ? -0.584 -2.972 19.554 1.00 95.31 91 ALA A O 1
ATOM 700 N N . ALA A 1 92 ? 0.826 -1.387 18.856 1.00 94.81 92 ALA A N 1
ATOM 701 C CA . ALA A 1 92 ? 0.371 -0.379 19.819 1.00 94.81 92 ALA A CA 1
ATOM 702 C C . ALA A 1 92 ? -1.084 0.099 19.605 1.00 94.81 92 ALA A C 1
ATOM 704 O O . ALA A 1 92 ? -1.617 0.818 20.449 1.00 94.81 92 ALA A O 1
ATOM 705 N N . GLN A 1 93 ? -1.707 -0.252 18.477 1.00 95.44 93 GLN A N 1
ATOM 706 C CA . GLN A 1 93 ? -3.095 0.065 18.128 1.00 95.44 93 GLN A CA 1
ATOM 707 C C . GLN A 1 93 ? -3.992 -1.186 18.087 1.00 95.44 93 GLN A C 1
ATOM 709 O O . GLN A 1 93 ? -5.119 -1.106 17.594 1.00 95.44 93 GLN A O 1
ATOM 714 N N . ASP A 1 94 ? -3.479 -2.334 18.546 1.00 97.00 94 ASP A N 1
ATOM 715 C CA . ASP A 1 94 ? -4.125 -3.647 18.446 1.00 97.00 94 ASP A CA 1
ATOM 716 C C . ASP A 1 94 ? -4.531 -4.014 17.001 1.00 97.00 94 ASP A C 1
ATOM 718 O O . ASP A 1 94 ? -5.526 -4.694 16.761 1.00 97.00 94 ASP A O 1
ATOM 722 N N . VAL A 1 95 ? -3.754 -3.557 16.013 1.00 97.56 95 VAL A N 1
ATOM 723 C CA . VAL A 1 95 ? -3.988 -3.808 14.585 1.00 97.56 95 VAL A CA 1
ATOM 724 C C . VAL A 1 95 ? -3.159 -4.996 14.114 1.00 97.56 95 VAL A C 1
ATOM 726 O O . VAL A 1 95 ? -1.936 -5.025 14.262 1.00 97.56 95 VAL A O 1
ATOM 729 N N . THR A 1 96 ? -3.804 -5.950 13.444 1.00 98.00 96 THR A N 1
ATOM 730 C CA . THR A 1 96 ? -3.108 -7.053 12.769 1.00 98.00 96 THR A CA 1
ATOM 731 C C . THR A 1 96 ? -2.853 -6.713 11.303 1.00 98.00 96 THR A C 1
ATOM 733 O O . THR A 1 96 ? -3.795 -6.559 10.523 1.00 98.00 96 THR A O 1
ATOM 736 N N . LEU A 1 97 ? -1.581 -6.676 10.904 1.00 98.38 97 LEU A N 1
ATOM 737 C CA . LEU A 1 97 ? -1.179 -6.481 9.511 1.00 98.38 97 LEU A CA 1
ATOM 738 C C . LEU A 1 97 ? -1.063 -7.831 8.782 1.00 98.38 97 LEU A C 1
ATOM 740 O O . LEU A 1 97 ? -0.446 -8.766 9.290 1.00 98.38 97 LEU A O 1
ATOM 744 N N . LYS A 1 98 ? -1.626 -7.937 7.574 1.00 98.38 98 LYS A N 1
ATOM 745 C CA . LYS A 1 98 ? -1.544 -9.118 6.696 1.00 98.38 98 LYS A CA 1
ATOM 746 C C . LYS A 1 98 ? -1.103 -8.726 5.287 1.00 98.38 98 LYS A C 1
ATOM 748 O O . LYS A 1 98 ? -1.419 -7.636 4.815 1.00 98.38 98 LYS A O 1
ATOM 753 N N . VAL A 1 99 ? -0.421 -9.640 4.599 1.00 98.19 99 VAL A N 1
ATOM 754 C CA . VAL A 1 99 ? 0.041 -9.455 3.217 1.00 98.19 99 VAL A CA 1
ATOM 755 C C . VAL A 1 99 ? -0.332 -10.657 2.347 1.00 98.19 99 VAL A C 1
ATOM 757 O O . VAL A 1 99 ? -0.205 -11.802 2.774 1.00 98.19 99 VAL A O 1
ATOM 760 N N . ALA A 1 100 ? -0.810 -10.395 1.131 1.00 98.19 100 ALA A N 1
ATOM 761 C CA . ALA A 1 100 ? -1.146 -11.401 0.126 1.00 98.19 100 ALA A CA 1
ATOM 762 C C . ALA A 1 100 ? -0.784 -10.895 -1.283 1.00 98.19 100 ALA A C 1
ATOM 764 O O . ALA A 1 100 ? -1.575 -10.229 -1.954 1.00 98.19 100 ALA A O 1
ATOM 765 N N . LEU A 1 101 ? 0.435 -11.197 -1.731 1.00 98.19 101 LEU A N 1
ATOM 766 C CA . LEU A 1 101 ? 0.984 -10.731 -3.007 1.00 98.19 101 LEU A CA 1
ATOM 767 C C . LEU A 1 101 ? 1.207 -11.903 -3.963 1.00 98.19 101 LEU A C 1
ATOM 769 O O . LEU A 1 101 ? 1.691 -12.959 -3.557 1.00 98.19 101 LEU A O 1
ATOM 773 N N . VAL A 1 102 ? 0.901 -11.704 -5.247 1.00 97.12 102 VAL A N 1
ATOM 774 C CA . VAL A 1 102 ? 1.343 -12.632 -6.298 1.00 97.12 102 VAL A CA 1
ATOM 775 C C . VAL A 1 102 ? 2.878 -12.556 -6.421 1.00 97.12 102 VAL A C 1
ATOM 777 O O . VAL A 1 102 ? 3.419 -11.449 -6.472 1.00 97.12 102 VAL A O 1
ATOM 780 N N . PRO A 1 103 ? 3.604 -13.687 -6.493 1.00 95.25 103 PRO A N 1
ATOM 781 C CA . PRO A 1 103 ? 5.054 -13.673 -6.679 1.00 95.25 103 PRO A CA 1
ATOM 782 C C . PRO A 1 103 ? 5.489 -12.993 -7.985 1.00 95.25 103 PRO A C 1
ATOM 784 O O . PRO A 1 103 ? 4.809 -13.084 -9.010 1.00 95.25 103 PRO A O 1
ATOM 787 N N . GLY A 1 104 ? 6.650 -12.331 -7.968 1.00 95.38 104 GLY A N 1
ATOM 788 C CA . GLY A 1 104 ? 7.246 -11.731 -9.168 1.00 95.38 104 G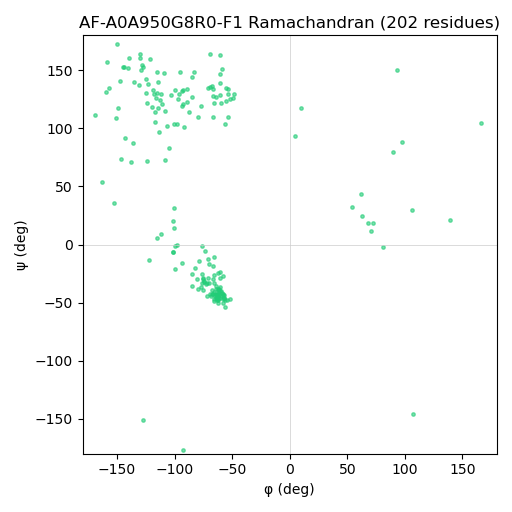LY A CA 1
ATOM 789 C C . GLY A 1 104 ? 6.533 -10.474 -9.678 1.00 95.38 104 GLY A C 1
ATOM 790 O O . GLY A 1 104 ? 6.694 -10.098 -10.845 1.00 95.38 104 GLY A O 1
ATOM 791 N N . LEU A 1 105 ? 5.723 -9.821 -8.841 1.00 97.12 105 LEU A N 1
ATOM 792 C CA . LEU A 1 105 ? 5.216 -8.483 -9.129 1.00 97.12 105 LEU A CA 1
ATOM 793 C C . LEU A 1 105 ? 6.344 -7.457 -9.009 1.00 97.12 105 LEU A C 1
ATOM 795 O O . LEU A 1 105 ? 7.099 -7.464 -8.038 1.00 97.12 105 LEU A O 1
ATOM 799 N N . ALA A 1 106 ? 6.424 -6.549 -9.979 1.00 97.69 106 ALA A N 1
ATOM 800 C CA . ALA A 1 106 ? 7.416 -5.487 -9.975 1.00 97.69 106 ALA A CA 1
ATOM 801 C C . ALA A 1 106 ? 6.859 -4.185 -10.553 1.00 97.69 106 ALA A C 1
ATOM 803 O O . ALA A 1 106 ? 5.974 -4.227 -11.404 1.00 97.69 106 ALA A O 1
ATOM 804 N N . VAL A 1 107 ? 7.404 -3.048 -10.127 1.00 97.50 107 VAL A N 1
ATOM 805 C CA . VAL A 1 107 ? 7.079 -1.701 -10.633 1.00 97.50 107 VAL A CA 1
ATOM 806 C C . VAL A 1 107 ? 8.357 -0.960 -11.026 1.00 97.50 107 VAL A C 1
ATOM 808 O O . VAL A 1 107 ? 9.425 -1.266 -10.503 1.00 97.50 107 VAL A O 1
ATOM 811 N N . TRP A 1 108 ? 8.265 -0.002 -11.952 1.00 96.81 108 TRP A N 1
ATOM 812 C CA . TRP A 1 108 ? 9.365 0.923 -12.243 1.00 96.81 108 TRP A CA 1
ATOM 813 C C . TRP A 1 108 ? 9.135 2.230 -11.491 1.00 96.81 108 TRP A C 1
ATOM 815 O O . TRP A 1 108 ? 8.254 3.005 -11.861 1.00 96.81 108 TRP A O 1
ATOM 825 N N . MET A 1 109 ? 9.868 2.445 -10.403 1.00 95.94 109 MET A N 1
ATOM 826 C CA . MET A 1 109 ? 9.654 3.580 -9.506 1.00 95.94 109 MET A CA 1
ATOM 827 C C . MET A 1 109 ? 10.917 3.859 -8.692 1.00 95.94 109 MET A C 1
ATOM 829 O O . MET A 1 109 ? 11.757 2.984 -8.504 1.00 95.94 109 MET A O 1
ATOM 833 N N . ASP A 1 110 ? 11.049 5.084 -8.198 1.00 95.56 110 ASP A N 1
ATOM 834 C CA . ASP A 1 110 ? 12.039 5.400 -7.173 1.00 95.56 110 ASP A CA 1
ATOM 835 C C . ASP A 1 110 ? 11.697 4.684 -5.853 1.00 95.56 110 ASP A C 1
ATOM 837 O O . ASP A 1 110 ? 10.576 4.791 -5.346 1.00 95.56 110 ASP A O 1
ATOM 841 N N . ARG A 1 111 ? 12.659 3.951 -5.281 1.00 95.88 111 ARG A N 1
ATOM 842 C CA . ARG A 1 111 ? 12.444 3.135 -4.073 1.00 95.88 111 ARG A CA 1
ATOM 843 C C . ARG A 1 111 ? 11.951 3.936 -2.885 1.00 95.88 111 ARG A C 1
ATOM 845 O O . ARG A 1 111 ? 11.040 3.494 -2.191 1.00 95.88 111 ARG A O 1
ATOM 852 N N . ARG A 1 112 ? 12.527 5.118 -2.652 1.00 94.00 112 ARG A N 1
ATOM 853 C CA . ARG A 1 112 ? 12.149 5.984 -1.525 1.00 94.00 112 ARG A CA 1
ATOM 854 C C . ARG A 1 112 ? 10.703 6.438 -1.672 1.00 94.00 112 ARG A C 1
ATOM 856 O O . ARG A 1 112 ? 9.928 6.360 -0.723 1.00 94.00 112 ARG A O 1
ATOM 863 N N . SER A 1 113 ? 10.325 6.831 -2.883 1.00 94.69 113 SER A N 1
ATOM 864 C CA . SER A 1 113 ? 8.963 7.231 -3.230 1.00 94.69 113 SER A CA 1
ATOM 865 C C . SER A 1 113 ? 7.972 6.078 -3.057 1.00 94.69 113 SER A C 1
ATOM 867 O O . SER A 1 113 ? 6.897 6.274 -2.491 1.00 94.69 113 SER A O 1
ATOM 869 N N . PHE A 1 114 ? 8.332 4.864 -3.486 1.00 97.50 114 PHE A N 1
ATOM 870 C CA . PHE A 1 114 ? 7.476 3.686 -3.334 1.00 97.50 114 PHE A CA 1
ATOM 871 C C . PHE A 1 114 ? 7.310 3.267 -1.868 1.00 97.50 114 PHE A C 1
ATOM 873 O O . PHE A 1 114 ? 6.195 3.008 -1.419 1.00 97.50 114 PHE A O 1
ATOM 880 N N . ARG A 1 115 ? 8.394 3.280 -1.087 1.00 97.25 115 ARG A N 1
ATOM 881 C CA . ARG A 1 115 ? 8.356 3.038 0.362 1.00 97.25 115 ARG A CA 1
ATOM 882 C C . ARG A 1 115 ? 7.503 4.066 1.094 1.00 97.25 115 ARG A C 1
ATOM 884 O O . ARG A 1 115 ? 6.666 3.677 1.905 1.00 97.25 115 ARG A O 1
ATOM 891 N N . ARG A 1 116 ? 7.664 5.359 0.780 1.00 95.94 116 ARG A N 1
ATOM 892 C CA . ARG A 1 116 ? 6.830 6.447 1.325 1.00 95.94 116 ARG A CA 1
ATOM 893 C C . ARG A 1 116 ? 5.354 6.191 1.038 1.00 95.94 116 ARG A C 1
ATOM 895 O O . ARG A 1 116 ? 4.552 6.252 1.964 1.00 95.94 116 ARG A O 1
ATOM 902 N N . LEU A 1 117 ? 5.021 5.843 -0.207 1.00 97.44 117 LEU A N 1
ATOM 903 C CA . LEU A 1 117 ? 3.662 5.490 -0.611 1.00 97.44 117 LEU A CA 1
ATOM 904 C C . LEU A 1 117 ? 3.114 4.331 0.238 1.00 97.44 117 LEU A C 1
ATOM 906 O O . LEU A 1 117 ? 2.071 4.480 0.863 1.00 97.44 117 LEU A O 1
ATOM 910 N N . LEU A 1 118 ? 3.818 3.197 0.323 1.00 98.31 118 LEU A N 1
ATOM 911 C CA . LEU A 1 118 ? 3.357 2.042 1.107 1.00 98.31 118 LEU A CA 1
ATOM 912 C C . LEU A 1 118 ? 3.176 2.375 2.593 1.00 98.31 118 LEU A C 1
ATOM 914 O O . LEU A 1 118 ? 2.156 2.015 3.183 1.00 98.31 118 LEU A O 1
ATOM 918 N N . VAL A 1 119 ? 4.132 3.089 3.190 1.00 97.38 119 VAL A N 1
ATOM 919 C CA . VAL A 1 119 ? 4.070 3.492 4.600 1.00 97.38 119 VAL A CA 1
ATOM 920 C C . VAL A 1 119 ? 2.886 4.415 4.859 1.00 97.38 119 VAL A C 1
ATOM 922 O O . VAL A 1 119 ? 2.186 4.216 5.850 1.00 97.38 119 VAL A O 1
ATOM 925 N N . GLU A 1 120 ? 2.631 5.394 3.989 1.00 96.62 120 GLU A N 1
ATOM 926 C CA . GLU A 1 120 ? 1.499 6.316 4.122 1.00 96.62 120 GLU A CA 1
ATOM 927 C C . GLU A 1 120 ? 0.165 5.561 4.052 1.00 96.62 120 GLU A C 1
ATOM 929 O O . GLU A 1 120 ? -0.673 5.716 4.945 1.00 96.62 120 GLU A O 1
ATOM 934 N N . LEU A 1 121 ? 0.002 4.674 3.063 1.00 98.06 121 LEU A N 1
ATOM 935 C CA . LEU A 1 121 ? -1.216 3.880 2.891 1.00 98.06 121 LEU A CA 1
ATOM 936 C C . LEU A 1 121 ? -1.487 2.957 4.081 1.00 98.06 121 LEU A C 1
ATOM 938 O O . LEU A 1 121 ? -2.593 2.959 4.624 1.00 98.06 121 LEU A O 1
ATOM 942 N N . ILE A 1 122 ? -0.487 2.181 4.507 1.00 98.12 122 ILE A N 1
ATOM 943 C CA . ILE A 1 122 ? -0.642 1.221 5.607 1.00 98.12 122 ILE A CA 1
ATOM 944 C C . ILE A 1 122 ? -0.823 1.964 6.932 1.00 98.12 122 ILE A C 1
ATOM 946 O O . ILE A 1 122 ? -1.704 1.611 7.708 1.00 98.12 122 ILE A O 1
ATOM 950 N N . SER A 1 123 ? -0.061 3.032 7.187 1.00 96.50 123 SER A N 1
ATOM 951 C CA . SER A 1 123 ? -0.219 3.834 8.411 1.00 96.50 123 SER A CA 1
ATOM 952 C C . SER A 1 123 ? -1.611 4.441 8.514 1.00 96.50 123 SER A C 1
ATOM 954 O O . SER A 1 123 ? -2.186 4.486 9.605 1.00 96.50 123 SER A O 1
ATOM 956 N N . ARG A 1 124 ? -2.152 4.917 7.387 1.00 96.25 124 ARG A N 1
ATOM 957 C CA . ARG A 1 124 ? -3.502 5.467 7.333 1.00 96.25 124 ARG A CA 1
ATOM 958 C C . ARG A 1 124 ? -4.543 4.387 7.602 1.00 96.25 124 ARG A C 1
ATOM 960 O O . ARG A 1 124 ? -5.394 4.593 8.463 1.00 96.25 124 ARG A O 1
ATOM 967 N N . ALA A 1 125 ? -4.429 3.244 6.931 1.00 97.00 125 ALA A N 1
ATOM 968 C CA . ALA A 1 125 ? -5.311 2.103 7.140 1.00 97.00 125 ALA A CA 1
ATOM 969 C C . ALA A 1 125 ? -5.294 1.628 8.604 1.00 97.00 125 ALA A C 1
ATOM 971 O O . ALA A 1 125 ? -6.354 1.484 9.199 1.00 97.00 125 ALA A O 1
ATOM 972 N N . SER A 1 126 ? -4.119 1.486 9.226 1.00 96.56 126 SER A N 1
ATOM 973 C CA . SER A 1 126 ? -3.996 1.093 10.640 1.00 96.56 126 SER A CA 1
ATOM 974 C C . SER A 1 126 ? -4.635 2.101 11.593 1.00 96.56 126 SER A C 1
ATOM 976 O O . SER A 1 126 ? -5.270 1.713 12.568 1.00 96.56 126 SER A O 1
ATOM 978 N N . ALA A 1 127 ? -4.510 3.401 11.310 1.00 94.75 127 ALA A N 1
ATOM 979 C CA . ALA A 1 127 ? -5.139 4.432 12.131 1.00 94.75 127 ALA A CA 1
ATOM 980 C C . ALA A 1 127 ? -6.674 4.381 12.072 1.00 94.75 127 ALA A C 1
ATOM 982 O O . ALA A 1 127 ? -7.327 4.683 13.071 1.00 94.75 127 ALA A O 1
ATOM 983 N N . ASP A 1 128 ? -7.235 4.002 10.923 1.00 95.00 128 ASP A N 1
ATOM 984 C CA . ASP A 1 128 ? -8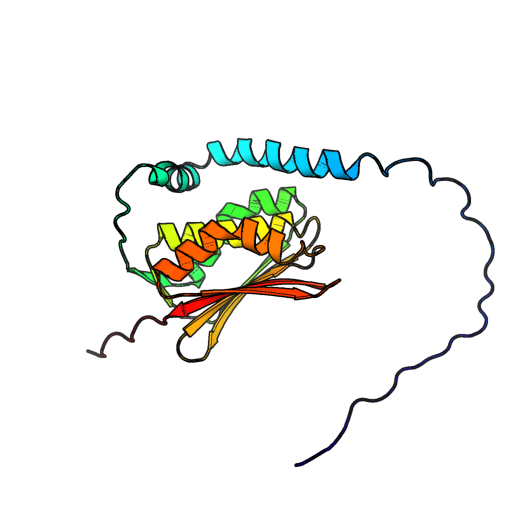.679 3.859 10.735 1.00 95.00 128 ASP A CA 1
ATOM 985 C C . ASP A 1 128 ? -9.197 2.495 11.246 1.00 95.00 128 ASP A C 1
ATOM 987 O O . ASP A 1 128 ? -10.371 2.385 11.590 1.00 95.00 128 ASP A O 1
ATOM 991 N N . ALA A 1 129 ? -8.321 1.492 11.384 1.00 95.56 129 ALA A N 1
ATOM 992 C CA . ALA A 1 129 ? -8.613 0.109 11.775 1.00 95.56 129 ALA A CA 1
ATOM 993 C C . ALA A 1 129 ? -8.320 -0.226 13.244 1.00 95.56 129 ALA A C 1
ATOM 995 O O . ALA A 1 129 ? -7.916 -1.349 13.528 1.00 95.56 129 ALA A O 1
ATOM 996 N N . ALA A 1 130 ? -8.461 0.723 14.175 1.00 91.62 130 ALA A N 1
ATOM 997 C CA . ALA A 1 130 ? -8.151 0.479 15.589 1.00 91.62 130 ALA A CA 1
ATOM 998 C C . ALA A 1 130 ? -8.816 -0.818 16.103 1.00 91.62 130 ALA A C 1
ATOM 1000 O O . ALA A 1 130 ? -10.032 -0.978 15.972 1.00 91.62 130 ALA A O 1
ATOM 1001 N N . CYS A 1 131 ? -8.011 -1.721 16.675 1.00 94.81 131 CYS A N 1
ATOM 1002 C CA . CYS A 1 131 ? -8.411 -3.070 17.101 1.00 94.81 131 CYS A CA 1
ATOM 1003 C C . CYS A 1 131 ? -8.887 -4.022 15.976 1.00 94.81 131 CYS A C 1
ATOM 1005 O O . CYS A 1 131 ? -9.669 -4.936 16.240 1.00 94.81 131 CYS A O 1
ATOM 1007 N N . GLY A 1 132 ? -8.458 -3.804 14.730 1.00 96.44 132 GLY A N 1
ATOM 1008 C CA . GLY A 1 132 ? -8.918 -4.536 13.547 1.00 96.44 132 GLY A CA 1
ATOM 1009 C C . GLY A 1 132 ? -7.798 -5.128 12.687 1.00 96.44 132 GLY A C 1
ATOM 1010 O O . GLY A 1 132 ? -6.708 -5.489 13.152 1.00 96.44 132 GLY A O 1
ATOM 1011 N N . HIS A 1 133 ? -8.076 -5.247 11.393 1.00 97.88 133 HIS A N 1
ATOM 1012 C CA . HIS A 1 133 ? -7.197 -5.856 10.406 1.00 97.88 133 HIS A CA 1
ATOM 1013 C C . HIS A 1 133 ? -6.869 -4.893 9.268 1.00 97.88 133 HIS A C 1
ATOM 1015 O O . HIS A 1 133 ? -7.740 -4.232 8.707 1.00 97.88 133 HIS A O 1
ATOM 1021 N N . VAL A 1 134 ? -5.604 -4.902 8.855 1.00 98.31 134 VAL A N 1
ATOM 1022 C CA . VAL A 1 134 ? -5.154 -4.269 7.612 1.00 98.31 134 VAL A CA 1
ATOM 1023 C C . VAL A 1 134 ? -4.593 -5.346 6.697 1.00 98.31 134 VAL A C 1
ATOM 1025 O O . VAL A 1 134 ? -3.751 -6.147 7.104 1.00 98.31 134 VAL A O 1
ATOM 1028 N N . LEU A 1 135 ? -5.055 -5.368 5.450 1.00 98.44 135 LEU A N 1
ATOM 1029 C CA . LEU A 1 135 ? -4.633 -6.316 4.429 1.00 98.44 135 LEU A CA 1
ATOM 1030 C C . LEU A 1 135 ? -4.023 -5.576 3.237 1.00 98.44 135 LEU A C 1
ATOM 1032 O O . LEU A 1 135 ? -4.710 -4.827 2.541 1.00 98.44 135 LEU A O 1
ATOM 1036 N N . LEU A 1 136 ? -2.750 -5.853 2.968 1.00 98.62 136 LEU A N 1
ATOM 1037 C CA . LEU A 1 136 ? -2.063 -5.468 1.741 1.00 98.62 136 LEU A CA 1
ATOM 1038 C C . LEU A 1 136 ? -2.163 -6.611 0.724 1.00 98.62 136 LEU A C 1
ATOM 1040 O O . LEU A 1 136 ? -1.684 -7.715 0.971 1.00 98.62 136 LEU A O 1
ATOM 1044 N N . THR A 1 137 ? -2.754 -6.346 -0.435 1.00 98.69 137 THR A N 1
ATOM 1045 C CA . THR A 1 137 ? -2.834 -7.301 -1.547 1.00 98.69 137 THR A CA 1
ATOM 1046 C C . THR A 1 137 ? -2.189 -6.753 -2.808 1.00 98.69 137 THR A C 1
ATOM 1048 O O . THR A 1 137 ? -2.025 -5.541 -2.957 1.00 98.69 137 THR A O 1
ATOM 1051 N N . GLY A 1 138 ? -1.832 -7.641 -3.734 1.00 98.19 138 GLY A N 1
ATOM 1052 C CA . GLY A 1 138 ? -1.192 -7.251 -4.983 1.00 98.19 138 GLY A CA 1
ATOM 1053 C C . GLY A 1 138 ? -1.380 -8.285 -6.081 1.00 98.19 138 GLY A C 1
ATOM 1054 O O . GLY A 1 138 ? -1.191 -9.479 -5.850 1.00 98.19 138 GLY A O 1
ATOM 1055 N N . CYS A 1 139 ? -1.731 -7.835 -7.285 1.00 98.25 139 CYS A N 1
ATOM 1056 C CA . CYS A 1 139 ? -1.907 -8.686 -8.462 1.00 98.25 139 CYS A CA 1
ATOM 1057 C C . CYS A 1 139 ? -1.587 -7.948 -9.775 1.00 98.25 139 CYS A C 1
ATOM 1059 O O . CYS A 1 139 ? -1.366 -6.735 -9.796 1.00 98.25 139 CYS A O 1
ATOM 1061 N N . ARG A 1 140 ? -1.568 -8.690 -10.890 1.00 97.75 140 ARG A N 1
ATOM 1062 C CA . ARG A 1 140 ? -1.526 -8.127 -12.251 1.00 97.75 140 ARG A CA 1
ATOM 1063 C C . ARG A 1 140 ? -2.948 -8.010 -12.784 1.00 97.75 140 ARG A C 1
ATOM 1065 O O . ARG A 1 140 ? -3.708 -8.972 -12.719 1.00 97.75 140 ARG A O 1
ATOM 1072 N N . HIS A 1 141 ? -3.300 -6.859 -13.343 1.00 96.19 141 HIS A N 1
ATOM 1073 C CA . HIS A 1 141 ? -4.605 -6.638 -13.954 1.00 96.19 141 HIS A CA 1
ATOM 1074 C C . HIS A 1 141 ? -4.499 -5.636 -15.108 1.00 96.19 141 HIS A C 1
ATOM 1076 O O . HIS A 1 141 ? -4.136 -4.481 -14.901 1.00 96.19 141 HIS A O 1
ATOM 1082 N N . GLY A 1 142 ? -4.811 -6.076 -16.332 1.00 94.44 142 GLY A N 1
ATOM 1083 C CA . GLY A 1 142 ? -4.846 -5.200 -17.511 1.00 94.44 142 GLY A CA 1
ATOM 1084 C C . GLY A 1 142 ? -3.503 -4.544 -17.857 1.00 94.44 142 GLY A C 1
ATOM 1085 O O . GLY A 1 142 ? -3.467 -3.343 -18.111 1.00 94.44 142 GLY A O 1
ATOM 1086 N N . GLY A 1 143 ? -2.398 -5.302 -17.808 1.00 94.56 143 GLY A N 1
ATOM 1087 C CA . GLY A 1 143 ? -1.043 -4.782 -18.074 1.00 94.56 143 GLY A CA 1
ATOM 1088 C C . GLY A 1 143 ? -0.537 -3.795 -17.016 1.00 94.56 143 GLY A C 1
ATOM 1089 O O . GLY A 1 143 ? 0.360 -2.992 -17.271 1.00 94.56 143 GLY A O 1
ATOM 1090 N N . ARG A 1 144 ? -1.162 -3.803 -15.838 1.00 97.56 144 ARG A N 1
ATOM 1091 C CA . ARG A 1 144 ? -0.803 -2.971 -14.695 1.00 97.56 144 ARG A CA 1
ATOM 1092 C C . ARG A 1 144 ? -0.611 -3.841 -13.471 1.00 97.56 144 ARG A C 1
ATOM 1094 O O . ARG A 1 144 ? -1.249 -4.885 -13.317 1.00 97.56 144 ARG A O 1
ATOM 1101 N N . VAL A 1 145 ? 0.224 -3.359 -12.570 1.00 98.19 145 VAL A N 1
ATOM 1102 C CA . VAL A 1 145 ? 0.289 -3.859 -11.206 1.00 98.19 145 VAL A CA 1
ATOM 1103 C C . VAL A 1 145 ? -0.773 -3.138 -10.392 1.00 98.19 145 VAL A C 1
ATOM 1105 O O . VAL A 1 145 ? -0.817 -1.910 -10.364 1.00 98.19 145 VAL A O 1
ATOM 1108 N N . GLN A 1 146 ? -1.614 -3.902 -9.709 1.00 98.62 146 GLN A N 1
ATOM 1109 C CA . GLN A 1 146 ? -2.616 -3.390 -8.792 1.00 98.62 146 GLN A CA 1
ATOM 1110 C C . GLN A 1 146 ? -2.230 -3.780 -7.367 1.00 98.62 146 GLN A C 1
ATOM 1112 O O . GLN A 1 146 ? -2.118 -4.964 -7.071 1.00 98.62 146 GLN A O 1
ATOM 1117 N N . ILE A 1 147 ? -2.044 -2.789 -6.501 1.00 98.62 147 ILE A N 1
ATOM 1118 C CA . ILE A 1 147 ? -1.784 -2.941 -5.068 1.00 98.62 147 ILE A CA 1
ATOM 1119 C C . ILE A 1 147 ? -3.015 -2.413 -4.339 1.00 98.62 147 ILE A C 1
ATOM 1121 O O . ILE A 1 147 ? -3.467 -1.310 -4.639 1.00 98.62 147 ILE A O 1
ATOM 1125 N N . ALA A 1 148 ? -3.574 -3.170 -3.401 1.00 98.62 148 ALA A N 1
ATOM 1126 C CA . ALA A 1 148 ? -4.713 -2.718 -2.609 1.00 98.62 148 ALA A CA 1
ATOM 1127 C C . ALA A 1 148 ? -4.403 -2.804 -1.117 1.00 98.62 148 ALA A C 1
ATOM 1129 O O . ALA A 1 148 ? -3.979 -3.854 -0.640 1.00 98.62 148 ALA A O 1
ATOM 1130 N N . VAL A 1 149 ? -4.666 -1.726 -0.384 1.00 98.50 149 VAL A N 1
ATOM 1131 C CA . VAL A 1 149 ? -4.619 -1.687 1.080 1.00 98.50 149 VAL A CA 1
ATOM 1132 C C . VAL A 1 149 ? -6.049 -1.588 1.578 1.00 98.50 149 VAL A C 1
ATOM 1134 O O . VAL A 1 149 ? -6.732 -0.606 1.298 1.00 98.50 149 VAL A O 1
ATOM 1137 N N . SER A 1 150 ? -6.515 -2.620 2.274 1.00 98.25 150 SER A N 1
ATOM 1138 C CA . SER A 1 150 ? -7.866 -2.676 2.835 1.00 98.25 150 SER A CA 1
ATOM 1139 C C . SER A 1 150 ? -7.821 -2.705 4.350 1.00 98.25 150 SER A C 1
ATOM 1141 O O . SER A 1 150 ? -6.904 -3.290 4.924 1.00 98.25 150 SER A O 1
ATOM 1143 N N . HIS A 1 151 ? -8.829 -2.123 4.985 1.00 97.75 151 HIS A N 1
ATOM 1144 C CA . HIS A 1 151 ? -9.042 -2.242 6.418 1.00 97.75 151 HIS A CA 1
ATOM 1145 C C . HIS A 1 151 ? -10.519 -2.407 6.763 1.00 97.75 151 HIS A C 1
ATOM 1147 O O . HIS A 1 151 ? -11.377 -2.044 5.962 1.00 97.75 151 HIS A O 1
ATOM 1153 N N . ASP A 1 152 ? -10.801 -2.914 7.961 1.00 96.81 152 ASP A N 1
ATOM 1154 C CA . ASP A 1 152 ? -12.147 -3.214 8.471 1.00 96.81 152 ASP A CA 1
ATOM 1155 C C . ASP A 1 152 ? -12.717 -2.161 9.443 1.00 96.81 152 ASP A C 1
ATOM 1157 O O . ASP A 1 152 ? -13.890 -2.222 9.808 1.00 96.81 152 ASP A O 1
ATOM 1161 N N . GLY A 1 153 ? -11.922 -1.167 9.844 1.00 93.44 153 GLY A N 1
ATOM 1162 C CA . GLY A 1 153 ? -12.400 -0.079 10.703 1.00 93.44 153 GLY A CA 1
ATOM 1163 C C . GLY A 1 153 ? -13.396 0.881 10.032 1.00 93.44 153 GLY A C 1
ATOM 1164 O O . GLY A 1 153 ? -13.505 0.910 8.804 1.00 93.44 153 GLY A O 1
ATOM 1165 N N . PRO A 1 154 ? -14.133 1.696 10.815 1.00 91.31 154 PRO A N 1
ATOM 1166 C CA . PRO A 1 154 ? -15.185 2.568 10.298 1.00 91.31 154 PRO A CA 1
ATOM 1167 C C . PRO A 1 154 ? -14.613 3.554 9.270 1.00 91.31 154 PRO A C 1
ATOM 1169 O O . PRO A 1 154 ? -13.713 4.330 9.605 1.00 91.31 154 PRO A O 1
ATOM 1172 N N . PRO A 1 155 ? -15.118 3.559 8.023 1.00 83.12 155 PRO A N 1
ATOM 1173 C CA . PRO A 1 155 ? -14.519 4.374 6.984 1.00 83.12 155 PRO A CA 1
ATOM 1174 C C . PRO A 1 155 ? -14.732 5.858 7.285 1.00 83.12 155 PRO A C 1
ATOM 1176 O O . PRO A 1 155 ? -15.834 6.291 7.635 1.00 83.12 155 PRO A O 1
ATOM 1179 N N . ALA A 1 156 ? -13.679 6.656 7.102 1.00 88.88 156 ALA A N 1
ATOM 1180 C CA . ALA A 1 156 ? -13.842 8.095 6.946 1.00 88.88 156 ALA A CA 1
ATOM 1181 C C . ALA A 1 156 ? -14.707 8.389 5.706 1.00 88.88 156 ALA A C 1
ATOM 1183 O O . ALA A 1 156 ? -14.875 7.534 4.831 1.00 88.88 156 ALA A O 1
ATOM 1184 N N . SER A 1 157 ? -15.241 9.609 5.594 1.00 93.69 157 SER A N 1
ATOM 1185 C CA . SER A 1 157 ? -15.845 10.012 4.323 1.00 93.69 157 SER A CA 1
ATOM 1186 C C . SER A 1 157 ? -14.798 9.938 3.207 1.00 93.69 157 SER A C 1
ATOM 1188 O O . SER A 1 157 ? -13.599 10.125 3.441 1.00 93.69 157 SER A O 1
ATOM 1190 N N . ARG A 1 158 ? -15.257 9.684 1.978 1.00 95.25 158 ARG A N 1
ATOM 1191 C CA . ARG A 1 158 ? -14.385 9.606 0.799 1.00 95.25 158 ARG A CA 1
ATOM 1192 C C . ARG A 1 158 ? -13.489 10.831 0.672 1.00 95.25 158 ARG A C 1
ATOM 1194 O O . ARG A 1 158 ? -12.285 10.692 0.516 1.00 95.25 158 ARG A O 1
ATOM 1201 N N . GLU A 1 159 ? -14.079 12.010 0.821 1.00 96.00 159 GLU A N 1
ATOM 1202 C CA . GLU A 1 159 ? -13.391 13.296 0.718 1.00 96.00 159 GLU A CA 1
ATOM 1203 C C . GLU A 1 159 ? -12.290 13.454 1.775 1.00 96.00 159 GLU A C 1
ATOM 1205 O O . GLU A 1 159 ? -11.197 13.937 1.472 1.00 96.00 159 GLU A O 1
ATOM 1210 N N . MET A 1 160 ? -12.544 13.016 3.014 1.00 94.50 160 MET A N 1
ATOM 1211 C CA . MET A 1 160 ? -11.539 13.047 4.079 1.00 94.50 160 MET A CA 1
ATOM 1212 C C . MET A 1 160 ? -10.384 12.093 3.786 1.00 94.50 160 MET A C 1
ATOM 1214 O O . MET A 1 160 ? -9.229 12.459 4.000 1.00 94.50 160 MET A O 1
ATOM 1218 N N . LEU A 1 161 ? -10.685 10.889 3.295 1.00 95.12 161 LEU A N 1
ATOM 1219 C CA . LEU A 1 161 ? -9.668 9.896 2.967 1.00 95.12 161 LEU A CA 1
ATOM 1220 C C . LEU A 1 161 ? -8.830 10.337 1.759 1.00 95.12 161 LEU A C 1
ATOM 1222 O O . LEU A 1 161 ? -7.608 10.299 1.826 1.00 95.12 161 LEU A O 1
ATOM 1226 N N . GLU A 1 162 ? -9.453 10.852 0.700 1.00 95.94 162 GLU A N 1
ATOM 1227 C CA . GLU A 1 162 ? -8.751 11.417 -0.462 1.00 95.94 162 GLU A CA 1
ATOM 1228 C C . GLU A 1 162 ? -7.891 12.630 -0.079 1.00 95.94 162 GLU A C 1
ATOM 1230 O O . GLU A 1 162 ? -6.756 12.754 -0.536 1.00 95.94 162 GLU A O 1
ATOM 1235 N N . THR A 1 163 ? -8.382 13.496 0.813 1.00 95.69 163 THR A N 1
ATOM 1236 C CA . THR A 1 163 ? -7.593 14.619 1.343 1.00 95.69 163 THR A CA 1
ATOM 1237 C C . THR A 1 163 ? -6.382 14.126 2.128 1.00 95.69 163 THR A C 1
ATOM 1239 O O . THR A 1 163 ? -5.284 14.651 1.949 1.00 95.69 163 THR A O 1
ATOM 1242 N N . ALA A 1 164 ? -6.564 13.109 2.975 1.00 94.44 164 ALA A N 1
ATOM 1243 C CA . ALA A 1 164 ? -5.482 12.513 3.753 1.00 94.44 164 ALA A CA 1
ATOM 1244 C C . ALA A 1 164 ? -4.438 11.805 2.876 1.00 94.44 164 ALA A C 1
ATOM 1246 O O . ALA A 1 164 ? -3.290 11.711 3.287 1.00 94.44 164 ALA A O 1
ATOM 1247 N N . LEU A 1 165 ? -4.830 11.341 1.686 1.00 96.38 165 LEU A N 1
ATOM 1248 C CA . LEU A 1 165 ? -3.992 10.605 0.738 1.00 96.38 165 LEU A CA 1
ATOM 1249 C C . LEU A 1 165 ? -3.465 11.466 -0.415 1.00 96.38 165 LEU A C 1
ATOM 1251 O O . LEU A 1 165 ? -2.986 10.932 -1.416 1.00 96.38 165 LEU A O 1
ATOM 1255 N N . ARG A 1 166 ? -3.546 12.797 -0.311 1.00 96.62 166 ARG A N 1
ATOM 1256 C CA . ARG A 1 166 ? -3.143 13.698 -1.399 1.00 96.62 166 ARG A CA 1
ATOM 1257 C C . ARG A 1 166 ? -1.688 13.489 -1.830 1.00 96.62 166 ARG A C 1
ATOM 1259 O O . ARG A 1 166 ? -1.432 13.399 -3.026 1.00 96.62 166 ARG A O 1
ATOM 1266 N N . SER A 1 167 ? -0.764 13.329 -0.878 1.00 94.44 1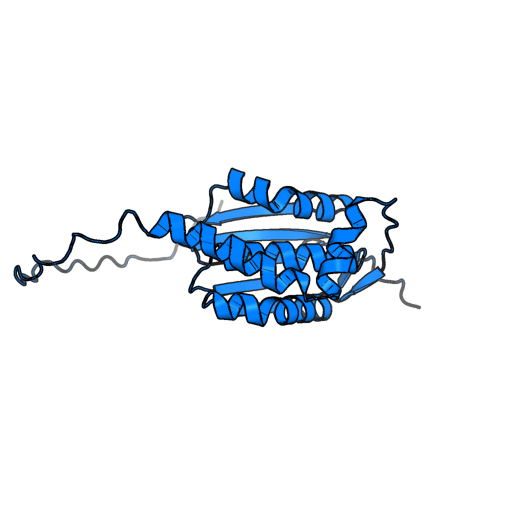67 SER A N 1
ATOM 1267 C CA . SER A 1 167 ? 0.653 13.084 -1.189 1.00 94.44 167 SER A CA 1
ATOM 1268 C C . SER A 1 167 ? 0.841 11.743 -1.905 1.00 94.44 167 SER A C 1
ATOM 1270 O O . SER A 1 167 ? 1.500 11.681 -2.941 1.00 94.44 167 SER A O 1
ATOM 1272 N N . SER A 1 168 ? 0.176 10.686 -1.434 1.00 96.56 168 SER A N 1
ATOM 1273 C CA . SER A 1 168 ? 0.149 9.383 -2.107 1.00 96.56 168 SER A CA 1
ATOM 1274 C C . SER A 1 168 ? -0.424 9.434 -3.532 1.00 96.56 168 SER A C 1
ATOM 1276 O O . SER A 1 168 ? 0.109 8.779 -4.430 1.00 96.56 168 SER A O 1
ATOM 1278 N N . ILE A 1 169 ? -1.484 10.217 -3.769 1.00 97.19 169 ILE A N 1
ATOM 1279 C CA . ILE A 1 169 ? -2.070 10.421 -5.107 1.00 97.19 169 ILE A CA 1
ATOM 1280 C C . ILE A 1 169 ? -1.048 11.077 -6.042 1.00 97.19 169 ILE A C 1
ATOM 1282 O O . ILE A 1 169 ? -0.860 10.609 -7.165 1.00 97.19 169 ILE A O 1
ATOM 1286 N N . GLU A 1 170 ? -0.368 12.124 -5.577 1.00 95.88 170 GLU A N 1
ATOM 1287 C CA . GLU A 1 170 ? 0.668 12.828 -6.339 1.00 95.88 170 GLU A CA 1
ATOM 1288 C C . GLU A 1 170 ? 1.854 11.908 -6.659 1.00 95.88 170 GLU A C 1
ATOM 1290 O O . GLU A 1 170 ? 2.269 11.821 -7.814 1.00 95.88 170 GLU A O 1
ATOM 1295 N N . ILE A 1 171 ? 2.347 11.152 -5.671 1.00 95.38 171 ILE A N 1
ATOM 1296 C CA . ILE A 1 171 ? 3.429 10.173 -5.849 1.00 95.38 171 ILE A CA 1
ATOM 1297 C C . ILE A 1 171 ? 3.046 9.122 -6.897 1.00 95.38 171 ILE A C 1
ATOM 1299 O O . ILE A 1 171 ? 3.842 8.828 -7.794 1.00 95.38 171 ILE A O 1
ATOM 1303 N N . ALA A 1 172 ? 1.835 8.564 -6.821 1.00 96.94 172 ALA A N 1
ATOM 1304 C CA . ALA A 1 172 ? 1.363 7.593 -7.802 1.00 96.94 172 ALA A CA 1
ATOM 1305 C C . ALA A 1 172 ? 1.278 8.213 -9.206 1.00 96.94 172 ALA A C 1
ATOM 1307 O O . ALA A 1 172 ? 1.771 7.619 -10.166 1.00 96.94 172 ALA A O 1
ATOM 1308 N N . ALA A 1 173 ? 0.713 9.418 -9.327 1.00 96.62 173 ALA A N 1
ATOM 1309 C CA . ALA A 1 173 ? 0.555 10.117 -10.602 1.00 96.62 173 ALA A CA 1
ATOM 1310 C C . ALA A 1 173 ? 1.902 10.448 -11.268 1.00 96.62 173 ALA A C 1
ATOM 1312 O O . ALA A 1 173 ? 2.062 10.219 -12.468 1.00 96.62 173 ALA A O 1
ATOM 1313 N N . LEU A 1 174 ? 2.893 10.905 -10.494 1.00 94.31 174 LEU A N 1
ATOM 1314 C CA . LEU A 1 174 ? 4.250 11.192 -10.981 1.00 94.31 174 LEU A CA 1
ATOM 1315 C C . LEU A 1 174 ? 4.952 9.957 -11.562 1.00 94.31 174 LEU A C 1
ATOM 1317 O O . LEU A 1 174 ? 5.826 10.088 -12.414 1.00 94.31 174 LEU A O 1
ATOM 1321 N N . ASN A 1 175 ? 4.538 8.759 -11.147 1.00 94.62 175 ASN A N 1
ATOM 1322 C CA . ASN A 1 175 ? 5.067 7.484 -11.629 1.00 94.62 175 ASN A CA 1
ATOM 1323 C C . ASN A 1 175 ? 4.136 6.808 -12.657 1.00 94.62 175 ASN A C 1
ATOM 1325 O O . ASN A 1 175 ? 4.196 5.596 -12.866 1.00 94.62 175 ASN A O 1
ATOM 1329 N N . GLY A 1 176 ? 3.241 7.576 -13.292 1.00 95.62 176 GLY A N 1
ATOM 1330 C CA . GLY A 1 176 ? 2.310 7.082 -14.315 1.00 95.62 176 GLY A CA 1
ATOM 1331 C C . GLY A 1 176 ? 1.200 6.174 -13.772 1.00 95.62 176 GLY A C 1
ATOM 1332 O O . GLY A 1 176 ? 0.509 5.499 -14.541 1.00 95.62 176 GLY A O 1
ATOM 1333 N N . GLY A 1 177 ? 1.042 6.126 -12.452 1.00 97.31 177 GLY A N 1
ATOM 1334 C CA . GLY A 1 177 ? 0.017 5.365 -11.764 1.00 97.31 177 GLY A CA 1
ATOM 1335 C C . GLY A 1 177 ? -1.252 6.167 -11.489 1.00 97.31 177 GLY A C 1
ATOM 1336 O O . GLY A 1 177 ? -1.410 7.320 -11.886 1.00 97.31 177 GLY A O 1
ATOM 1337 N N . ARG A 1 178 ? -2.191 5.526 -10.794 1.00 98.00 178 ARG A N 1
ATOM 1338 C CA . ARG A 1 178 ? -3.387 6.165 -10.233 1.00 98.00 178 ARG A CA 1
ATOM 1339 C C . ARG A 1 178 ? -3.755 5.532 -8.902 1.00 98.00 178 ARG A C 1
ATOM 1341 O O . ARG A 1 178 ? -3.490 4.348 -8.696 1.00 98.00 178 ARG A O 1
ATOM 1348 N N . LEU A 1 179 ? -4.402 6.309 -8.045 1.00 98.38 179 LEU A N 1
ATOM 1349 C CA . LEU A 1 179 ? -4.929 5.861 -6.764 1.00 98.38 179 LEU A CA 1
ATOM 1350 C C . LEU A 1 179 ? -6.451 6.041 -6.763 1.00 98.38 179 LEU A C 1
ATOM 1352 O O . LEU A 1 179 ? -6.959 7.080 -7.177 1.00 98.38 179 LEU A O 1
ATOM 1356 N N . GLU A 1 180 ? -7.174 5.014 -6.333 1.00 97.94 180 GLU A N 1
ATOM 1357 C CA . GLU A 1 180 ? -8.631 4.998 -6.213 1.00 97.94 180 GLU A CA 1
ATOM 1358 C C . GLU A 1 180 ? -9.022 4.623 -4.782 1.00 97.94 180 GLU A C 1
ATOM 1360 O O . GLU A 1 180 ? -8.397 3.765 -4.161 1.00 97.94 180 GLU A O 1
ATOM 1365 N N . VAL A 1 181 ? -10.073 5.252 -4.263 1.00 97.62 181 VAL A N 1
ATOM 1366 C CA . VAL A 1 181 ? -10.610 4.977 -2.928 1.00 97.62 181 VAL A CA 1
ATOM 1367 C C . VAL A 1 181 ? -11.990 4.349 -3.072 1.00 97.62 181 VAL A C 1
ATOM 1369 O O . VAL A 1 181 ? -12.882 4.937 -3.684 1.00 97.62 181 VAL A O 1
ATOM 1372 N N . ASN A 1 182 ? -12.165 3.169 -2.482 1.00 97.25 182 ASN A N 1
ATOM 1373 C CA . ASN A 1 182 ? -13.440 2.468 -2.391 1.00 97.25 182 ASN A CA 1
ATOM 1374 C C . ASN A 1 182 ? -13.841 2.358 -0.920 1.00 97.25 182 ASN A C 1
ATOM 1376 O O . ASN A 1 182 ? -13.065 1.874 -0.100 1.00 97.25 182 ASN A O 1
ATOM 1380 N N . ILE A 1 183 ? -15.048 2.805 -0.586 1.00 96.62 183 ILE A N 1
ATOM 1381 C CA . ILE A 1 183 ? -15.584 2.750 0.775 1.00 96.62 183 ILE A CA 1
ATOM 1382 C C . ILE A 1 183 ? -16.792 1.828 0.789 1.00 96.62 183 ILE A C 1
ATOM 1384 O O . ILE A 1 183 ? -17.714 2.002 -0.007 1.00 96.62 183 ILE A O 1
ATOM 1388 N N . CYS A 1 184 ? -16.801 0.901 1.739 1.00 93.25 184 CYS A N 1
ATOM 1389 C CA . CYS A 1 184 ? -17.927 0.026 2.012 1.00 93.25 184 CYS A CA 1
ATOM 1390 C C . CYS A 1 184 ? -18.421 0.311 3.433 1.00 93.25 184 CYS A C 1
ATOM 1392 O O . CYS A 1 184 ? -17.784 -0.058 4.422 1.00 93.25 184 CYS A O 1
ATOM 1394 N N . THR A 1 185 ? -19.555 1.003 3.558 1.00 88.56 185 THR A N 1
ATOM 1395 C CA . THR A 1 185 ? -20.130 1.356 4.864 1.00 88.56 185 THR A CA 1
ATOM 1396 C C . THR A 1 185 ? -20.345 0.102 5.716 1.00 88.56 185 THR A C 1
ATOM 1398 O O . THR A 1 185 ? -21.020 -0.831 5.294 1.00 88.56 185 THR A O 1
ATOM 1401 N N . GLY A 1 186 ? -19.754 0.080 6.914 1.00 88.62 186 GLY A N 1
ATOM 1402 C CA . GLY A 1 186 ? -19.812 -1.065 7.832 1.00 88.62 186 GLY A CA 1
ATOM 1403 C C . GLY A 1 186 ? -18.826 -2.203 7.534 1.00 88.62 186 GLY A C 1
ATOM 1404 O O . GLY A 1 186 ? -18.792 -3.163 8.294 1.00 88.62 186 GLY A O 1
ATOM 1405 N N . GLN A 1 187 ? -18.028 -2.106 6.466 1.00 91.88 187 GLN A N 1
ATOM 1406 C CA . GLN A 1 187 ? -17.000 -3.094 6.096 1.00 91.88 187 GLN A CA 1
ATOM 1407 C C . GLN A 1 187 ? -15.591 -2.489 5.997 1.00 91.88 187 GLN A C 1
ATOM 1409 O O . GLN A 1 187 ? -14.618 -3.231 5.917 1.00 91.88 187 GLN A O 1
ATOM 1414 N N . GLY A 1 188 ? -15.497 -1.156 5.983 1.00 95.94 188 GLY A N 1
ATOM 1415 C CA . GLY A 1 188 ? -14.255 -0.394 5.985 1.00 95.94 188 GLY A CA 1
ATOM 1416 C C . GLY A 1 188 ? -13.945 0.261 4.645 1.00 95.94 188 GLY A C 1
ATOM 1417 O O . GLY A 1 188 ? -14.852 0.737 3.952 1.00 95.94 188 GLY A O 1
ATOM 1418 N N . ALA A 1 189 ? -12.664 0.362 4.298 1.00 97.44 189 ALA A N 1
ATOM 1419 C CA . ALA A 1 189 ? -12.235 0.987 3.052 1.00 97.44 189 ALA A CA 1
ATOM 1420 C C . ALA A 1 189 ? -11.071 0.239 2.405 1.00 97.44 189 ALA A C 1
ATOM 1422 O O . ALA A 1 189 ? -10.240 -0.378 3.071 1.00 97.44 189 ALA A O 1
ATOM 1423 N N . THR A 1 190 ? -11.006 0.350 1.083 1.00 98.12 190 THR A N 1
ATOM 1424 C CA . THR A 1 190 ? -9.925 -0.162 0.251 1.00 98.12 190 THR A CA 1
ATOM 1425 C C . THR A 1 190 ? -9.346 0.980 -0.567 1.00 98.12 190 THR A C 1
ATOM 1427 O O . THR A 1 190 ? -10.038 1.601 -1.377 1.00 98.12 190 THR A O 1
ATOM 1430 N N . VAL A 1 191 ? -8.050 1.216 -0.401 1.00 98.31 191 VAL A N 1
ATOM 1431 C CA . VAL A 1 191 ? -7.265 2.105 -1.254 1.00 98.31 191 VAL A CA 1
ATOM 1432 C C . VAL A 1 191 ? -6.549 1.265 -2.298 1.00 98.31 191 VAL A C 1
ATOM 1434 O O . VAL A 1 191 ? -5.828 0.326 -1.967 1.00 98.31 191 VAL A O 1
ATOM 1437 N N . LEU A 1 192 ? -6.748 1.602 -3.565 1.00 98.56 192 LEU A N 1
ATOM 1438 C CA . LEU A 1 192 ? -6.237 0.871 -4.709 1.00 98.56 192 LEU A CA 1
ATOM 1439 C C . LEU A 1 192 ? -5.215 1.715 -5.462 1.00 98.56 192 LEU A C 1
ATOM 1441 O O . LEU A 1 192 ? -5.567 2.740 -6.034 1.00 98.56 192 LEU A O 1
ATOM 1445 N N . VAL A 1 193 ? -3.973 1.257 -5.535 1.00 98.50 193 VAL A N 1
ATOM 1446 C CA . VAL A 1 193 ? -2.931 1.851 -6.374 1.00 98.50 193 VAL A CA 1
ATOM 1447 C C . VAL A 1 193 ? -2.737 0.993 -7.614 1.00 98.50 193 VAL A C 1
ATOM 1449 O O . VAL A 1 193 ? -2.543 -0.219 -7.533 1.00 98.50 193 VAL A O 1
ATOM 1452 N N . ARG A 1 194 ? -2.769 1.621 -8.786 1.00 98.44 194 ARG A N 1
ATOM 1453 C CA . ARG A 1 194 ? -2.508 0.981 -10.076 1.00 98.44 194 ARG A CA 1
ATOM 1454 C C . ARG A 1 194 ? -1.280 1.609 -10.704 1.00 98.44 194 ARG A C 1
ATOM 1456 O O . ARG A 1 194 ? -1.338 2.770 -11.098 1.00 98.44 194 ARG A O 1
ATOM 1463 N N . MET A 1 195 ? -0.221 0.826 -10.843 1.00 98.25 195 MET A N 1
ATOM 1464 C CA . MET A 1 195 ? 1.053 1.239 -11.426 1.00 98.25 195 MET A CA 1
ATOM 1465 C C . MET A 1 195 ? 1.259 0.574 -12.790 1.00 98.25 195 MET A C 1
ATOM 1467 O O . MET A 1 195 ? 0.791 -0.554 -12.993 1.00 98.25 195 MET A O 1
ATOM 1471 N N . PRO A 1 196 ? 1.940 1.238 -13.738 1.00 96.94 196 PRO A N 1
ATOM 1472 C CA . PRO A 1 196 ? 2.344 0.587 -14.974 1.00 96.94 196 PRO A CA 1
ATOM 1473 C C . PRO A 1 196 ? 3.269 -0.592 -14.660 1.00 96.94 196 PRO A C 1
ATOM 1475 O O . PRO A 1 196 ? 4.134 -0.518 -13.785 1.00 96.94 196 PRO A O 1
ATOM 1478 N N . GLU A 1 197 ? 3.065 -1.697 -15.367 1.00 94.75 197 GLU A N 1
ATOM 1479 C CA . GLU A 1 197 ? 3.999 -2.811 -15.312 1.00 94.75 197 GLU A CA 1
ATOM 1480 C C . GLU A 1 197 ? 5.321 -2.399 -15.989 1.00 94.75 197 GLU A C 1
ATOM 1482 O O . GLU A 1 197 ? 5.281 -1.783 -17.059 1.00 94.75 197 GLU A O 1
ATOM 1487 N N . PRO A 1 198 ? 6.497 -2.708 -15.408 1.00 92.38 198 PRO A N 1
ATOM 1488 C CA . PRO A 1 198 ? 7.763 -2.473 -16.079 1.00 92.38 198 PRO A CA 1
ATOM 1489 C C . PRO A 1 198 ? 7.771 -3.295 -17.364 1.00 92.38 198 PRO A C 1
ATOM 1491 O O . PRO A 1 198 ? 7.506 -4.498 -17.322 1.00 92.38 198 PRO A O 1
ATOM 1494 N N . ALA A 1 199 ? 8.085 -2.651 -18.491 1.00 87.94 199 ALA A N 1
ATOM 1495 C CA . ALA A 1 199 ? 8.255 -3.356 -19.753 1.00 87.94 199 ALA A CA 1
ATOM 1496 C C . ALA A 1 199 ? 9.165 -4.568 -19.515 1.00 87.94 199 ALA A C 1
ATOM 1498 O O . ALA A 1 199 ? 10.215 -4.446 -18.872 1.00 87.94 199 ALA A O 1
ATOM 1499 N N . ALA A 1 200 ? 8.726 -5.748 -19.962 1.00 80.44 200 ALA A N 1
ATOM 1500 C CA . ALA A 1 200 ? 9.568 -6.929 -19.904 1.00 80.44 200 ALA A CA 1
ATOM 1501 C C . ALA A 1 200 ? 10.902 -6.565 -20.561 1.00 80.44 200 ALA A C 1
ATOM 1503 O O . ALA A 1 200 ? 10.914 -6.043 -21.679 1.00 80.44 200 ALA A O 1
ATOM 1504 N N . ALA A 1 201 ? 12.010 -6.770 -19.842 1.00 73.75 201 ALA A N 1
ATOM 1505 C CA . ALA A 1 201 ? 13.316 -6.613 -20.458 1.00 73.75 201 ALA A CA 1
ATOM 1506 C C . ALA A 1 201 ? 13.327 -7.508 -21.710 1.00 73.75 201 ALA A C 1
ATOM 1508 O O . ALA A 1 201 ? 12.829 -8.638 -21.622 1.00 73.75 201 ALA A O 1
ATOM 1509 N N . PRO A 1 202 ? 13.804 -7.015 -22.866 1.00 63.84 202 PRO A N 1
ATOM 1510 C CA . PRO A 1 202 ? 13.910 -7.856 -24.047 1.00 63.84 202 PRO A CA 1
ATOM 1511 C C . PRO A 1 202 ? 14.709 -9.103 -23.662 1.00 63.84 202 PRO A C 1
ATOM 1513 O O . PRO A 1 202 ? 15.750 -8.989 -23.010 1.00 63.84 202 PRO A O 1
ATOM 1516 N N . ALA A 1 203 ? 14.172 -10.284 -23.980 1.00 67.38 203 ALA A N 1
ATOM 1517 C CA . ALA A 1 203 ? 14.901 -11.527 -23.774 1.00 67.38 203 ALA A CA 1
ATOM 1518 C C . ALA A 1 203 ? 16.255 -11.419 -24.510 1.00 67.38 203 ALA A C 1
ATOM 1520 O O . ALA A 1 203 ? 16.259 -10.896 -25.629 1.00 67.38 203 ALA A O 1
ATOM 1521 N N . PRO A 1 204 ? 17.372 -11.811 -23.869 1.00 70.12 204 PRO A N 1
ATOM 1522 C CA . PRO A 1 204 ? 18.707 -11.701 -24.455 1.00 70.12 204 PRO A CA 1
ATOM 1523 C C . PRO A 1 204 ? 18.861 -12.531 -25.733 1.00 70.12 204 PRO A C 1
ATOM 1525 O O . PRO A 1 204 ? 18.165 -13.567 -25.859 1.00 70.12 204 PRO A O 1
#

pLDDT: mean 80.97, std 21.27, range [36.69, 98.69]

Secondary structure (DSSP, 8-state):
------------------------S---S-SSSHHHHHHHHHHHTTTTTTT-HHHHHHHGGGGS------EEEEHHHHHHHHHHHHHHHHHTTTPEEEEEE-TT-EEEE-HHHHHHHHHHHHHHHHHHSTTSEEEEEEEEETTEEEEEEEE-SPPPPHHHHHHHTHHHHHHHHHTT-EEEEEEETTTEEEEEEEEEPPPPPPP-

Radius of gyration: 21.85 Å; Cα contacts (8 Å, |Δi|>4): 277; chains: 1; bounding box: 60×40×60 Å

Solvent-accessible surface area (backbone atoms only — not comparable to full-atom values): 12259 Å² total; per-residue (Å²): 142,82,89,81,85,92,84,81,87,86,85,82,86,84,85,88,79,93,77,80,95,82,87,89,83,85,90,84,82,75,88,82,52,64,68,60,52,62,55,51,55,61,59,57,60,54,61,67,48,74,75,36,70,78,58,46,65,67,62,68,54,83,80,56,88,82,77,84,58,71,40,81,41,52,48,65,65,54,48,53,51,40,51,61,75,39,43,70,60,29,54,78,42,54,27,48,80,45,80,52,66,55,86,91,44,47,36,56,38,30,64,69,61,51,48,51,39,51,42,53,53,51,54,50,36,43,69,46,5,64,66,30,42,31,40,40,36,36,46,81,57,92,78,20,32,37,37,35,45,33,20,52,21,72,57,68,56,68,69,58,49,52,61,74,38,45,68,48,40,50,56,30,44,76,54,71,23,44,64,48,82,47,78,42,93,91,56,4,35,36,42,35,39,39,33,48,43,54,76,76,72,78,80,132

Mean predicted aligned error: 11.95 Å